Protein AF-A0A536M8M0-F1 (afdb_monomer_lite)

Sequence (253 aa):
MAFLVVLIALVFDVLNRYEPIGIDFHTYLAAAVVGVQHGWSFIYDQSIVADAQKQLVSSQIAQPFLSPPPAAWLTAPLTPLPYWVAYWVWTAVNFVALAGALVWASRKSGFERWLYAAGALAPWWVVHALNLGQVAPLVAAGAVLATRLARERKDVAAGLALCLLYLKPNTALLVPFALLAAGRYRTFASWAAGGVVIGVAALASMGPSGVSAYIDQLRGTLPEGASNLTVEGAFGVTGVVATALRVVIVGIT

pLDDT: mean 82.9, std 17.75, range [37.66, 98.31]

Secondary structure (DSSP, 8-state):
-HHHHHHHHHHHHHHH--PPTTHHHHHHHHHHHHHHHT-GGGTT-HHHHHHHHHHH-TTSPP----S-HHHHHHHGGGTTS-HHHHHHHHHHHHHHHHHHHHHHH-S--TTHHHHHHHHHH-SHHHHHHHHHT-SHHHHHHHHHHHHHHHHTT-HHHHHHHHGGGGGSGGGSTHHHHHHHHTT-HHHHHHHHHHHHHHHHHHHHHHHHHHHHHHHHHHHSPPPTTTGGGSHHHHHT--SHHHHHHHHHHHHH-

Structure (mmCIF, N/CA/C/O backbone):
data_AF-A0A536M8M0-F1
#
_entry.id   AF-A0A536M8M0-F1
#
loop_
_atom_site.group_PDB
_atom_site.id
_atom_site.type_symbol
_atom_site.label_atom_id
_atom_site.label_alt_id
_atom_site.label_comp_id
_atom_site.label_asym_id
_atom_site.label_entity_id
_atom_site.label_seq_id
_atom_site.pdbx_PDB_ins_code
_atom_site.Cartn_x
_atom_site.Cartn_y
_atom_site.Cartn_z
_atom_site.occupancy
_atom_site.B_iso_or_equiv
_atom_site.auth_seq_id
_atom_site.auth_comp_id
_atom_site.auth_asym_id
_atom_site.auth_atom_id
_atom_site.pdbx_PDB_model_num
ATOM 1 N N . MET A 1 1 ? -36.772 1.305 -12.054 1.00 53.69 1 MET A N 1
ATOM 2 C CA . MET A 1 1 ? -35.990 1.394 -13.308 1.00 53.69 1 MET A CA 1
ATOM 3 C C . MET A 1 1 ? -34.491 1.541 -13.042 1.00 53.69 1 MET A C 1
ATOM 5 O O . MET A 1 1 ? -33.778 0.606 -13.362 1.00 53.69 1 MET A O 1
ATOM 9 N N . ALA A 1 2 ? -34.001 2.603 -12.382 1.00 46.41 2 ALA A N 1
ATOM 10 C CA . ALA A 1 2 ? -32.557 2.806 -12.139 1.00 46.41 2 ALA A CA 1
ATOM 11 C C . ALA A 1 2 ? -31.859 1.660 -11.372 1.00 46.41 2 ALA A C 1
ATOM 13 O O . ALA A 1 2 ? -30.823 1.173 -11.806 1.00 46.41 2 ALA A O 1
ATOM 14 N N . PHE A 1 3 ? -32.464 1.155 -10.291 1.00 45.72 3 PHE A N 1
ATOM 15 C CA . PHE A 1 3 ? -31.916 0.015 -9.539 1.00 45.72 3 PHE A CA 1
ATOM 16 C C . PHE A 1 3 ? -31.829 -1.274 -10.360 1.00 45.72 3 PHE A C 1
ATOM 18 O O . PHE A 1 3 ? -30.894 -2.040 -10.179 1.00 45.72 3 PHE A O 1
ATOM 25 N N . LEU A 1 4 ? -32.772 -1.497 -11.280 1.00 57.34 4 LEU A N 1
ATOM 26 C CA . LEU A 1 4 ? -32.769 -2.674 -12.147 1.00 57.34 4 LEU A CA 1
ATOM 27 C C . LEU A 1 4 ? -31.643 -2.576 -13.183 1.00 57.34 4 LEU A C 1
ATOM 29 O O . LEU A 1 4 ? -30.955 -3.554 -13.423 1.00 57.34 4 LEU A O 1
ATOM 33 N N . VAL A 1 5 ? -31.411 -1.381 -13.736 1.00 62.50 5 VAL A N 1
ATOM 34 C CA . VAL A 1 5 ? -30.300 -1.109 -14.662 1.00 62.50 5 VAL A CA 1
ATOM 35 C C . VAL A 1 5 ? -28.950 -1.264 -13.963 1.00 62.50 5 VAL A C 1
ATOM 37 O O . VAL A 1 5 ? -28.060 -1.891 -14.521 1.00 62.50 5 VAL A O 1
ATOM 40 N N . VAL A 1 6 ? -28.810 -0.776 -12.725 1.00 55.28 6 VAL A N 1
ATOM 41 C CA . VAL A 1 6 ? -27.592 -0.963 -11.914 1.00 55.28 6 VAL A CA 1
ATOM 42 C C . VAL A 1 6 ? -27.373 -2.438 -11.571 1.00 55.28 6 VAL A C 1
ATOM 44 O O . VAL A 1 6 ? -26.252 -2.919 -11.674 1.00 55.28 6 VAL A O 1
ATOM 47 N N . LEU A 1 7 ? -28.431 -3.172 -11.211 1.00 63.16 7 LEU A N 1
ATOM 48 C CA . LEU A 1 7 ? -28.348 -4.602 -10.909 1.00 63.16 7 LEU A CA 1
ATOM 49 C C . LEU A 1 7 ? -27.973 -5.420 -12.154 1.00 63.16 7 LEU A C 1
ATOM 51 O O . LEU A 1 7 ? -27.121 -6.296 -12.076 1.00 63.16 7 LEU A O 1
ATOM 55 N N . ILE A 1 8 ? -28.572 -5.109 -13.305 1.00 65.19 8 ILE A N 1
ATOM 56 C CA . ILE A 1 8 ? -28.263 -5.737 -14.594 1.00 65.19 8 ILE A CA 1
ATOM 57 C C . ILE A 1 8 ? -26.827 -5.406 -15.007 1.00 65.19 8 ILE A C 1
ATOM 59 O O . ILE A 1 8 ? -26.093 -6.313 -15.380 1.00 65.19 8 ILE A O 1
ATOM 63 N N . ALA A 1 9 ? -26.394 -4.150 -14.873 1.00 54.91 9 ALA A N 1
ATOM 64 C CA . ALA A 1 9 ? -25.016 -3.750 -15.134 1.00 54.91 9 ALA A CA 1
ATOM 65 C C . ALA A 1 9 ? -24.034 -4.499 -14.223 1.00 54.91 9 ALA A C 1
ATOM 67 O O . ALA A 1 9 ? -23.064 -5.035 -14.731 1.00 54.91 9 ALA A O 1
ATOM 68 N N . LEU A 1 10 ? -24.321 -4.628 -12.922 1.00 57.81 10 LEU A N 1
ATOM 69 C CA . LEU A 1 10 ? -23.532 -5.427 -11.974 1.00 57.81 10 LEU A CA 1
ATOM 70 C C . LEU A 1 10 ? -23.464 -6.905 -12.368 1.00 57.81 10 LEU A C 1
ATOM 72 O O . LEU A 1 10 ? -22.398 -7.503 -12.304 1.00 57.81 10 LEU A O 1
ATOM 76 N N . VAL A 1 11 ? -24.586 -7.496 -12.781 1.00 67.56 11 VAL A N 1
ATOM 77 C CA . VAL A 1 11 ? -24.636 -8.900 -13.210 1.00 67.56 11 VAL A CA 1
ATOM 78 C C . VAL A 1 11 ? -23.836 -9.100 -14.496 1.00 67.56 11 VAL A C 1
ATOM 80 O O . VAL A 1 11 ? -23.043 -10.030 -14.567 1.00 67.56 11 VAL A O 1
ATOM 83 N N . PHE A 1 12 ? -23.972 -8.216 -15.485 1.00 56.66 12 PHE A N 1
ATOM 84 C CA . PHE A 1 12 ? -23.158 -8.272 -16.700 1.00 56.66 12 PHE A CA 1
ATOM 85 C C . PHE A 1 12 ? -21.675 -8.028 -16.417 1.00 56.66 12 PHE A C 1
ATOM 87 O O . PHE A 1 12 ? -20.841 -8.716 -16.994 1.00 56.66 12 PHE A O 1
ATOM 94 N N . ASP A 1 13 ? -21.339 -7.110 -15.512 1.00 54.88 13 ASP A N 1
ATOM 95 C CA . ASP A 1 13 ? -19.960 -6.828 -15.109 1.00 54.88 13 ASP A CA 1
ATOM 96 C C . ASP A 1 13 ? -19.304 -8.055 -14.464 1.00 54.88 13 ASP A C 1
ATOM 98 O O . ASP A 1 13 ? -18.193 -8.437 -14.819 1.00 54.88 13 ASP A O 1
ATOM 102 N N . VAL A 1 14 ? -20.040 -8.730 -13.578 1.00 59.31 14 VAL A N 1
ATOM 103 C CA . VAL A 1 14 ? -19.604 -9.964 -12.911 1.00 59.31 14 VAL A CA 1
ATOM 104 C C . VAL A 1 14 ? -19.498 -11.138 -13.888 1.00 59.31 14 VAL A C 1
ATOM 106 O O . VAL A 1 14 ? -18.612 -11.974 -13.736 1.00 59.31 14 VAL A O 1
ATOM 109 N N . LEU A 1 15 ? -20.380 -11.222 -14.889 1.00 57.06 15 LEU A N 1
ATOM 110 C CA . LEU A 1 15 ? -20.395 -12.330 -15.850 1.00 57.06 15 LEU A CA 1
ATOM 111 C C . LEU A 1 15 ? -19.385 -12.167 -16.999 1.00 57.06 15 LEU A C 1
ATOM 113 O O . LEU A 1 15 ? -18.928 -13.178 -17.525 1.00 57.06 15 LEU A O 1
ATOM 117 N N . ASN A 1 16 ? -19.033 -10.935 -17.393 1.00 51.44 16 ASN A N 1
ATOM 118 C CA . ASN A 1 16 ? -18.175 -10.672 -18.561 1.00 51.44 16 ASN A CA 1
ATOM 119 C C . ASN A 1 16 ? -16.734 -10.256 -18.238 1.00 51.44 16 ASN A C 1
ATOM 121 O O . ASN A 1 16 ? -15.906 -10.235 -19.151 1.00 51.44 16 ASN A O 1
ATOM 125 N N . ARG A 1 17 ? -16.392 -9.912 -16.991 1.00 56.25 17 ARG A N 1
ATOM 126 C CA . ARG A 1 17 ? -15.014 -9.527 -16.655 1.00 56.25 17 ARG A CA 1
ATOM 127 C C . ARG A 1 17 ? -14.146 -10.746 -16.379 1.00 56.25 17 ARG A C 1
ATOM 129 O O . ARG A 1 17 ? -13.970 -11.169 -15.240 1.00 56.25 17 ARG A O 1
ATOM 136 N N . TYR A 1 18 ? -13.547 -11.283 -17.437 1.00 57.12 18 TYR A N 1
ATOM 137 C CA . TYR A 1 18 ? -12.331 -12.071 -17.277 1.00 57.12 18 TYR A CA 1
ATOM 138 C C . TYR A 1 18 ? -11.153 -11.112 -17.080 1.00 57.12 18 TYR A C 1
ATOM 140 O O . TYR A 1 18 ? -10.537 -10.657 -18.043 1.00 57.12 18 TYR A O 1
ATOM 148 N N . GLU A 1 19 ? -10.863 -10.772 -15.827 1.00 68.94 19 GLU A N 1
ATOM 149 C CA . GLU A 1 19 ? -9.614 -10.096 -15.483 1.00 68.94 19 GLU A CA 1
ATOM 150 C C . GLU A 1 19 ? -8.528 -11.151 -15.210 1.00 68.94 19 GLU A C 1
ATOM 152 O O . GLU A 1 19 ? -8.756 -12.075 -14.422 1.00 68.94 19 GLU A O 1
ATOM 157 N N . PRO A 1 20 ? -7.360 -11.066 -15.875 1.00 78.06 20 PRO A N 1
ATOM 158 C CA . PRO A 1 20 ? -6.229 -11.938 -15.598 1.00 78.06 20 PRO A CA 1
ATOM 159 C C . PRO A 1 20 ? -5.871 -11.981 -14.109 1.00 78.06 20 PRO A C 1
ATOM 161 O O . PRO A 1 20 ? -5.777 -10.951 -13.443 1.00 78.06 20 PRO A O 1
ATOM 164 N N . ILE A 1 21 ? -5.599 -13.185 -13.607 1.00 85.69 21 ILE A N 1
ATOM 165 C CA . ILE A 1 21 ? -5.085 -13.387 -12.249 1.00 85.69 21 ILE A CA 1
ATOM 166 C C . ILE A 1 21 ? -3.802 -12.571 -12.072 1.00 85.69 21 ILE A C 1
ATOM 168 O O . ILE A 1 21 ? -2.905 -12.643 -12.914 1.00 85.69 21 ILE A O 1
ATOM 172 N N . GLY A 1 22 ? -3.709 -11.821 -10.976 1.00 88.88 22 GLY A N 1
ATOM 173 C CA . GLY A 1 22 ? -2.525 -11.045 -10.623 1.00 88.88 22 GLY A CA 1
ATOM 174 C C . GLY A 1 22 ? -2.292 -9.791 -11.463 1.00 88.88 22 GLY A C 1
ATOM 175 O O . GLY A 1 22 ? -1.171 -9.291 -11.446 1.00 88.88 22 GLY A O 1
ATOM 176 N N . ILE A 1 23 ? -3.293 -9.284 -12.195 1.00 89.75 23 ILE A N 1
ATOM 177 C CA . ILE A 1 23 ? -3.116 -8.130 -13.093 1.00 89.75 23 ILE A CA 1
ATOM 178 C C . ILE A 1 23 ? -2.588 -6.874 -12.374 1.00 89.75 23 ILE A C 1
ATOM 180 O O . ILE A 1 23 ? -1.684 -6.213 -12.875 1.00 89.75 23 ILE A O 1
ATOM 184 N N . ASP A 1 24 ? -3.049 -6.584 -11.155 1.00 92.12 24 ASP A N 1
ATOM 185 C CA . ASP A 1 24 ? -2.540 -5.443 -10.391 1.00 92.12 24 ASP A CA 1
ATOM 186 C C . ASP A 1 24 ? -1.150 -5.733 -9.830 1.00 92.12 24 ASP A C 1
ATOM 188 O O . ASP A 1 24 ? -0.238 -4.913 -9.950 1.00 92.12 24 ASP A O 1
ATOM 192 N N . PHE A 1 25 ? -0.949 -6.933 -9.278 1.00 96.38 25 PHE A N 1
ATOM 193 C CA . PHE A 1 25 ? 0.368 -7.352 -8.799 1.00 96.38 25 PHE A CA 1
ATOM 194 C C . PHE A 1 25 ? 1.426 -7.339 -9.910 1.00 96.38 25 PHE A C 1
ATOM 196 O O . PHE A 1 25 ? 2.586 -7.026 -9.647 1.00 96.38 25 PHE A O 1
ATOM 203 N N . HIS A 1 26 ? 1.031 -7.624 -11.152 1.00 95.81 26 HIS A N 1
ATOM 204 C CA . HIS A 1 26 ? 1.886 -7.548 -12.332 1.00 95.81 26 HIS A CA 1
ATOM 205 C C . HIS A 1 26 ? 2.466 -6.153 -12.520 1.00 95.81 26 HIS A C 1
ATOM 207 O O . HIS A 1 26 ? 3.684 -6.026 -12.644 1.00 95.81 26 HIS A O 1
ATOM 213 N N . THR A 1 27 ? 1.626 -5.118 -12.424 1.00 95.38 27 THR A N 1
ATOM 214 C CA . THR A 1 27 ? 2.077 -3.722 -12.504 1.00 95.38 27 THR A CA 1
ATOM 215 C C . THR A 1 27 ? 3.005 -3.358 -11.342 1.00 95.38 27 THR A C 1
ATOM 217 O O . THR A 1 27 ? 4.046 -2.738 -11.558 1.00 95.38 27 THR A O 1
ATOM 220 N N . TYR A 1 28 ? 2.682 -3.779 -10.111 1.00 97.38 28 TYR A N 1
ATOM 221 C CA . TYR A 1 28 ? 3.478 -3.455 -8.921 1.00 97.38 28 TYR A CA 1
ATOM 222 C C . TYR A 1 28 ? 4.849 -4.120 -8.958 1.00 97.38 28 TYR A C 1
ATOM 224 O O . TYR A 1 28 ? 5.858 -3.488 -8.648 1.00 97.38 28 TYR A O 1
ATOM 232 N N . LEU A 1 29 ? 4.900 -5.403 -9.322 1.00 98.25 29 LEU A N 1
ATOM 233 C CA . LEU A 1 29 ? 6.151 -6.141 -9.421 1.00 98.25 29 LEU A CA 1
ATOM 234 C C . LEU A 1 29 ? 6.993 -5.630 -10.592 1.00 98.25 29 LEU A C 1
ATOM 236 O O . LEU A 1 29 ? 8.197 -5.478 -10.426 1.00 98.25 29 LEU A O 1
ATOM 240 N N . ALA A 1 30 ? 6.388 -5.302 -11.737 1.00 97.88 30 ALA A N 1
ATOM 241 C CA . ALA A 1 30 ? 7.112 -4.727 -12.868 1.00 97.88 30 ALA A CA 1
ATOM 242 C C . ALA A 1 30 ? 7.738 -3.371 -12.524 1.00 97.88 30 ALA A C 1
ATOM 244 O O . ALA A 1 30 ? 8.930 -3.179 -12.752 1.00 97.88 30 ALA A O 1
ATOM 245 N N . ALA A 1 31 ? 6.983 -2.461 -11.901 1.00 97.62 31 ALA A N 1
ATOM 246 C CA . ALA A 1 31 ? 7.524 -1.188 -11.427 1.00 97.62 31 ALA A CA 1
ATOM 247 C C . ALA A 1 31 ? 8.664 -1.393 -10.414 1.00 97.62 31 ALA A C 1
ATOM 249 O O . ALA A 1 31 ? 9.665 -0.679 -10.449 1.00 97.62 31 ALA A O 1
ATOM 250 N N . ALA A 1 32 ? 8.562 -2.407 -9.551 1.00 98.19 32 ALA A N 1
ATOM 251 C CA . ALA A 1 32 ? 9.629 -2.763 -8.624 1.00 98.19 32 ALA A CA 1
ATOM 252 C C . ALA A 1 32 ? 10.874 -3.329 -9.329 1.00 98.19 32 ALA A C 1
ATOM 254 O O . ALA A 1 32 ? 11.990 -2.958 -8.972 1.00 98.19 32 ALA A O 1
ATOM 255 N N . VAL A 1 33 ? 10.704 -4.177 -10.352 1.00 98.31 33 VAL A N 1
ATOM 256 C CA . VAL A 1 33 ? 11.802 -4.665 -11.205 1.00 98.31 33 VAL A CA 1
ATOM 257 C C . VAL A 1 33 ? 12.517 -3.487 -11.866 1.00 98.31 33 VAL A C 1
ATOM 259 O O . VAL A 1 33 ? 13.744 -3.412 -11.804 1.00 98.31 33 VAL A O 1
ATOM 262 N N . VAL A 1 34 ? 11.771 -2.529 -12.424 1.00 98.06 34 VAL A N 1
ATOM 263 C CA . VAL A 1 34 ? 12.341 -1.298 -12.996 1.00 98.06 34 VAL A CA 1
ATOM 264 C C . VAL A 1 34 ? 13.096 -0.502 -11.932 1.00 98.06 34 VAL A C 1
ATOM 266 O O . VAL A 1 34 ? 14.252 -0.145 -12.150 1.00 98.06 34 VAL A O 1
ATOM 269 N N . GLY A 1 35 ? 12.498 -0.293 -10.758 1.00 97.69 35 GLY A N 1
ATOM 270 C CA . GLY A 1 35 ? 13.127 0.426 -9.651 1.00 97.69 35 GLY A CA 1
ATOM 271 C C . GLY A 1 35 ? 14.449 -0.196 -9.190 1.00 97.69 35 GLY A C 1
ATOM 272 O O . GLY A 1 35 ? 15.412 0.527 -8.939 1.00 97.69 35 GLY A O 1
ATOM 273 N N . VAL A 1 36 ? 14.516 -1.529 -9.132 1.00 97.81 36 VAL A N 1
ATOM 274 C CA . VAL A 1 36 ? 15.711 -2.282 -8.719 1.00 97.81 36 VAL A CA 1
ATOM 275 C C . VAL A 1 36 ? 16.781 -2.331 -9.816 1.00 97.81 36 VAL A C 1
ATOM 277 O O . VAL A 1 36 ? 17.962 -2.212 -9.504 1.00 97.81 36 VAL A O 1
ATOM 280 N N . GLN A 1 37 ? 16.399 -2.513 -11.083 1.00 97.38 37 GLN A N 1
ATOM 281 C CA . GLN A 1 37 ? 17.351 -2.740 -12.182 1.00 97.38 37 GLN A CA 1
ATOM 282 C C . GLN A 1 37 ? 17.804 -1.456 -12.889 1.00 97.38 37 GLN A C 1
ATOM 284 O O . GLN A 1 37 ? 18.958 -1.357 -13.293 1.00 97.38 37 GLN A O 1
ATOM 289 N N . HIS A 1 38 ? 16.903 -0.487 -13.047 1.00 95.44 38 HIS A N 1
ATOM 290 C CA . HIS A 1 38 ? 17.131 0.746 -13.811 1.00 95.44 38 HIS A CA 1
ATOM 291 C C . HIS A 1 38 ? 17.181 1.986 -12.909 1.00 95.44 38 HIS A C 1
ATOM 293 O O . HIS A 1 38 ? 17.712 3.022 -13.303 1.00 95.44 38 HIS A O 1
ATOM 299 N N . GLY A 1 39 ? 16.658 1.873 -11.686 1.00 95.75 39 GLY A N 1
ATOM 300 C CA . GLY A 1 39 ? 16.593 2.945 -10.703 1.00 95.75 39 GLY A CA 1
ATOM 301 C C . GLY A 1 39 ? 15.167 3.438 -10.468 1.00 95.75 39 GLY A C 1
ATOM 302 O O . GLY A 1 39 ? 14.322 3.477 -11.364 1.00 95.75 39 GLY A O 1
ATOM 303 N N . TRP A 1 40 ? 14.906 3.862 -9.233 1.00 96.19 40 TRP A N 1
ATOM 304 C CA . TRP A 1 40 ? 13.588 4.302 -8.768 1.00 96.19 40 TRP A CA 1
ATOM 305 C C . TRP A 1 40 ? 13.049 5.557 -9.478 1.00 96.19 40 TRP A C 1
ATOM 307 O O . TRP A 1 40 ? 11.850 5.817 -9.426 1.00 96.19 40 TRP A O 1
ATOM 317 N N . SER A 1 41 ? 13.892 6.300 -10.200 1.00 95.38 41 SER A N 1
ATOM 318 C CA . SER A 1 41 ? 13.482 7.419 -11.058 1.00 95.38 41 SER A CA 1
ATOM 319 C C . SER A 1 41 ? 12.690 6.997 -12.299 1.00 95.38 41 SER A C 1
ATOM 321 O O . SER A 1 41 ? 12.006 7.832 -12.881 1.00 95.38 41 SER A O 1
ATOM 323 N N . PHE A 1 42 ? 12.769 5.726 -12.706 1.00 94.94 42 PHE A N 1
ATOM 324 C CA . PHE A 1 42 ? 12.145 5.215 -13.934 1.00 94.94 42 PHE A CA 1
ATOM 325 C C . PHE A 1 42 ? 10.837 4.452 -13.697 1.00 94.94 42 PHE A C 1
ATOM 327 O O . PHE A 1 42 ? 10.226 3.987 -14.653 1.00 94.94 42 PHE A O 1
ATOM 334 N N . ILE A 1 43 ? 10.356 4.338 -12.454 1.00 94.62 43 ILE A N 1
ATOM 335 C CA . ILE A 1 43 ? 9.145 3.552 -12.136 1.00 94.62 43 ILE A CA 1
ATOM 336 C C . ILE A 1 43 ? 7.860 4.079 -12.792 1.00 94.62 43 ILE A C 1
ATOM 338 O O . ILE A 1 43 ? 6.866 3.361 -12.835 1.00 94.62 43 ILE A O 1
ATOM 342 N N . TYR A 1 44 ? 7.877 5.315 -13.298 1.00 92.44 44 TYR A N 1
ATOM 343 C CA . TYR A 1 44 ? 6.772 5.921 -14.045 1.00 92.44 44 TYR A CA 1
ATOM 344 C C . TYR A 1 44 ? 7.046 6.055 -15.548 1.00 92.44 44 TYR A C 1
ATOM 346 O O . TYR A 1 44 ? 6.208 6.594 -16.274 1.00 92.44 44 TYR A O 1
ATOM 354 N N . ASP A 1 45 ? 8.170 5.530 -16.044 1.00 91.69 45 ASP A N 1
ATOM 355 C CA . ASP A 1 45 ? 8.367 5.352 -17.479 1.00 91.69 45 ASP A CA 1
ATOM 356 C C . ASP A 1 45 ? 7.511 4.175 -17.960 1.00 91.69 45 ASP A C 1
ATOM 358 O O . ASP A 1 45 ? 7.835 3.002 -17.760 1.00 91.69 45 ASP A O 1
ATOM 362 N N . GLN A 1 46 ? 6.381 4.498 -18.589 1.00 90.19 46 GLN A N 1
ATOM 363 C CA . GLN A 1 46 ? 5.394 3.498 -18.990 1.00 90.19 46 GLN A CA 1
ATOM 364 C C . GLN A 1 46 ? 5.930 2.531 -20.050 1.00 90.19 46 GLN A C 1
ATOM 366 O O . GLN A 1 46 ? 5.437 1.408 -20.129 1.00 90.19 46 GLN A O 1
ATOM 371 N N . SER A 1 47 ? 6.933 2.935 -20.838 1.00 91.81 47 SER A N 1
ATOM 372 C CA . SER A 1 47 ? 7.537 2.061 -21.846 1.00 91.81 47 SER A CA 1
ATOM 373 C C . SER A 1 47 ? 8.376 0.970 -21.183 1.00 91.81 47 SER A C 1
ATOM 375 O O . SER A 1 47 ? 8.126 -0.217 -21.391 1.00 91.81 47 SER A O 1
ATOM 377 N N . ILE A 1 48 ? 9.266 1.363 -20.269 1.00 94.44 48 ILE A N 1
ATOM 378 C CA . ILE A 1 48 ? 10.145 0.443 -19.541 1.00 94.44 48 ILE A CA 1
ATOM 379 C C . ILE A 1 48 ? 9.322 -0.470 -18.621 1.00 94.44 48 ILE A C 1
ATOM 381 O O . ILE A 1 48 ? 9.583 -1.670 -18.526 1.00 94.44 48 ILE A O 1
ATOM 385 N N . VAL A 1 49 ? 8.284 0.067 -17.970 1.00 95.44 49 VAL A N 1
ATOM 386 C CA . VAL A 1 49 ? 7.374 -0.736 -17.140 1.00 95.44 49 VAL A CA 1
ATOM 387 C C . VAL A 1 49 ? 6.566 -1.722 -17.990 1.00 95.44 49 VAL A C 1
ATOM 389 O O . VAL A 1 49 ? 6.388 -2.870 -17.580 1.00 95.44 49 VAL A O 1
ATOM 392 N N . ALA A 1 50 ? 6.097 -1.331 -19.179 1.00 94.69 50 ALA A N 1
ATOM 393 C CA . ALA A 1 50 ? 5.413 -2.249 -20.089 1.00 94.69 50 ALA A CA 1
ATOM 394 C C . ALA A 1 50 ? 6.330 -3.391 -20.554 1.00 94.69 50 ALA A C 1
ATOM 396 O O . ALA A 1 50 ? 5.902 -4.549 -20.550 1.00 94.69 50 ALA A O 1
ATOM 397 N N . ASP A 1 51 ? 7.590 -3.093 -20.867 1.00 96.25 51 ASP A N 1
ATOM 398 C CA . ASP A 1 51 ? 8.581 -4.106 -21.232 1.00 96.25 51 ASP A CA 1
ATOM 399 C C . ASP A 1 51 ? 8.859 -5.066 -20.069 1.00 96.25 51 ASP A C 1
ATOM 401 O O . ASP A 1 51 ? 8.822 -6.285 -20.249 1.00 96.25 51 ASP A O 1
ATOM 405 N N . ALA A 1 52 ? 9.039 -4.544 -18.850 1.00 97.31 52 ALA A N 1
ATOM 406 C CA . ALA A 1 52 ? 9.204 -5.362 -17.649 1.00 97.31 52 ALA A CA 1
ATOM 407 C C . ALA A 1 52 ? 7.985 -6.268 -17.395 1.00 97.31 52 ALA A C 1
ATOM 409 O O . ALA A 1 52 ? 8.140 -7.445 -17.065 1.00 97.31 52 ALA A O 1
ATOM 410 N N . GLN A 1 53 ? 6.763 -5.770 -17.620 1.00 96.88 53 GLN A N 1
ATOM 411 C CA . GLN A 1 53 ? 5.552 -6.593 -17.547 1.00 96.88 53 GLN A CA 1
ATOM 412 C C . GLN A 1 53 ? 5.597 -7.746 -18.559 1.00 96.88 53 GLN A C 1
ATOM 414 O O . GLN A 1 53 ? 5.344 -8.898 -18.196 1.00 96.88 53 GLN A O 1
ATOM 419 N N . LYS A 1 54 ? 5.973 -7.477 -19.812 1.00 95.81 54 LYS A N 1
ATOM 420 C CA . LYS A 1 54 ? 6.074 -8.514 -20.849 1.00 95.81 54 LYS A CA 1
ATOM 421 C C . LYS A 1 54 ? 7.180 -9.532 -20.588 1.00 95.81 54 LYS A C 1
ATOM 423 O O . LYS A 1 54 ? 7.017 -10.693 -20.957 1.00 95.81 54 LYS A O 1
ATOM 428 N N . GLN A 1 55 ? 8.259 -9.130 -19.924 1.00 96.00 55 GLN A N 1
ATOM 429 C CA . GLN A 1 55 ? 9.312 -10.045 -19.487 1.00 96.00 55 GLN A CA 1
ATOM 430 C C . GLN A 1 55 ? 8.858 -10.944 -18.329 1.00 96.00 55 GLN A C 1
ATOM 432 O O . GLN A 1 55 ? 9.193 -12.126 -18.317 1.00 96.00 55 GLN A O 1
ATOM 437 N N . LEU A 1 56 ? 8.073 -10.415 -17.382 1.00 95.75 56 LEU A N 1
ATOM 438 C CA . LEU A 1 56 ? 7.528 -11.198 -16.267 1.00 95.75 56 LEU A CA 1
ATOM 439 C C . LEU A 1 56 ? 6.525 -12.255 -16.746 1.00 95.75 56 LEU A C 1
ATOM 441 O O . LEU A 1 56 ? 6.634 -13.422 -16.372 1.00 95.75 56 LEU A O 1
ATOM 445 N N . VAL A 1 57 ? 5.550 -11.844 -17.564 1.00 94.88 57 VAL A N 1
ATOM 446 C CA . VAL A 1 57 ? 4.531 -12.727 -18.146 1.00 94.88 57 VAL A CA 1
ATOM 447 C C . VAL A 1 57 ? 4.131 -12.198 -19.525 1.00 94.88 57 VAL A C 1
ATOM 449 O O . VAL A 1 57 ? 3.336 -11.267 -19.653 1.00 94.88 57 VAL A O 1
ATOM 452 N N . SER A 1 58 ? 4.643 -12.825 -20.583 1.00 92.00 58 SER A N 1
ATOM 453 C CA . SER A 1 58 ? 4.452 -12.364 -21.969 1.00 92.00 58 SER A CA 1
ATOM 454 C C . SER A 1 58 ? 2.986 -12.343 -22.423 1.00 92.00 58 SER A C 1
ATOM 456 O O . SER A 1 58 ? 2.577 -11.457 -23.184 1.00 92.00 58 SER A O 1
ATOM 458 N N . SER A 1 59 ? 2.183 -13.289 -21.925 1.00 88.69 59 SER A N 1
ATOM 459 C CA . SER A 1 59 ? 0.764 -13.446 -22.260 1.00 88.69 59 SER A CA 1
ATOM 460 C C . SER A 1 59 ? -0.167 -12.473 -21.530 1.00 88.69 59 SER A C 1
ATOM 462 O O . SER A 1 59 ? -1.312 -12.321 -21.949 1.00 88.69 59 SER A O 1
ATOM 464 N N . GLN A 1 60 ? 0.279 -11.824 -20.449 1.00 87.44 60 GLN A N 1
ATOM 465 C CA . GLN A 1 60 ? -0.535 -10.845 -19.722 1.00 87.44 60 GLN A CA 1
ATOM 466 C C . GLN A 1 60 ? -0.494 -9.476 -20.409 1.00 87.44 60 GLN A C 1
ATOM 468 O O . GLN A 1 60 ? 0.483 -9.105 -21.065 1.00 87.44 60 GLN A O 1
ATOM 473 N N . ILE A 1 61 ? -1.588 -8.723 -20.300 1.00 86.56 61 ILE A N 1
ATOM 474 C CA . ILE A 1 61 ? -1.697 -7.373 -20.862 1.00 86.56 61 ILE A CA 1
ATOM 475 C C . ILE A 1 61 ? -0.864 -6.421 -20.001 1.00 86.56 61 ILE A C 1
ATOM 477 O O . ILE A 1 61 ? -0.942 -6.470 -18.780 1.00 86.56 61 ILE A O 1
ATOM 481 N N . ALA A 1 62 ? -0.080 -5.557 -20.644 1.00 88.38 62 ALA A N 1
ATOM 482 C CA . ALA A 1 62 ? 0.652 -4.509 -19.947 1.00 88.38 62 ALA A CA 1
ATOM 483 C C . ALA A 1 62 ? -0.305 -3.364 -19.596 1.00 88.38 62 ALA A C 1
ATOM 485 O O . ALA A 1 62 ? -1.006 -2.853 -20.472 1.00 88.38 62 ALA A O 1
ATOM 486 N N . GLN A 1 63 ? -0.324 -2.961 -18.328 1.00 87.81 63 GLN A N 1
ATOM 487 C CA . GLN A 1 63 ? -1.096 -1.819 -17.848 1.00 87.81 63 GLN A CA 1
ATOM 488 C C . GLN A 1 63 ? -0.171 -0.706 -17.347 1.00 87.81 63 GLN A C 1
ATOM 490 O O . GLN A 1 63 ? 0.961 -0.988 -16.940 1.00 87.81 63 GLN A O 1
ATOM 495 N N . PRO A 1 64 ? -0.621 0.560 -17.381 1.00 88.00 64 PRO A N 1
ATOM 496 C CA . PRO A 1 64 ? 0.164 1.652 -16.840 1.00 88.00 64 PRO A CA 1
ATOM 497 C C . PRO A 1 64 ? 0.272 1.546 -15.316 1.00 88.00 64 PRO A C 1
ATOM 499 O O . PRO A 1 64 ? -0.725 1.338 -14.620 1.00 88.00 64 PRO A O 1
ATOM 502 N N . PHE A 1 65 ? 1.475 1.748 -14.783 1.00 90.44 65 PHE A N 1
ATOM 503 C CA . PHE A 1 65 ? 1.678 1.828 -13.341 1.00 90.44 65 PHE A CA 1
ATOM 504 C C . PHE A 1 65 ? 1.270 3.219 -12.849 1.00 90.44 65 PHE A C 1
ATOM 506 O O . PHE A 1 65 ? 1.921 4.214 -13.162 1.00 90.44 65 PHE A O 1
ATOM 513 N N . LEU A 1 66 ? 0.162 3.277 -12.107 1.00 87.88 66 LEU A N 1
ATOM 514 C CA . LEU A 1 66 ? -0.449 4.508 -11.576 1.00 87.88 66 LEU A CA 1
ATOM 515 C C . LEU A 1 66 ? -0.418 4.581 -10.043 1.00 87.88 66 LEU A C 1
ATOM 517 O O . LEU A 1 66 ? -0.935 5.527 -9.451 1.00 87.88 66 LEU A O 1
ATOM 521 N N . SER A 1 67 ? 0.105 3.545 -9.387 1.00 89.69 67 SER A N 1
ATOM 522 C CA . SER A 1 67 ? 0.095 3.466 -7.928 1.00 89.69 67 SER A CA 1
ATOM 523 C C . SER A 1 67 ? 1.239 4.277 -7.321 1.00 89.69 67 SER A C 1
ATOM 525 O O . SER A 1 67 ? 2.269 4.443 -7.969 1.00 89.69 67 SER A O 1
ATOM 527 N N . PRO A 1 68 ? 1.102 4.754 -6.072 1.00 90.31 68 PRO A N 1
ATOM 528 C CA . PRO A 1 68 ? 2.182 5.457 -5.389 1.00 90.31 68 PRO A CA 1
ATOM 529 C C . PRO A 1 68 ? 3.451 4.594 -5.259 1.00 90.31 68 PRO A C 1
ATOM 531 O O . PRO A 1 68 ? 3.339 3.365 -5.173 1.00 90.31 68 PRO A O 1
ATOM 534 N N . PRO A 1 69 ? 4.651 5.198 -5.126 1.00 93.38 69 PRO A N 1
ATOM 535 C CA . PRO A 1 69 ? 5.910 4.451 -5.041 1.00 93.38 69 PRO A CA 1
ATOM 536 C C . PRO A 1 69 ? 5.944 3.358 -3.954 1.00 93.38 69 PRO A C 1
ATOM 538 O O . PRO A 1 69 ? 6.467 2.277 -4.233 1.00 93.38 69 PRO A O 1
ATOM 541 N N . PRO A 1 70 ? 5.324 3.541 -2.764 1.00 94.56 70 PRO A N 1
ATOM 542 C CA . PRO A 1 70 ? 5.226 2.481 -1.761 1.00 94.56 70 PRO A CA 1
ATOM 543 C C . PRO A 1 70 ? 4.630 1.158 -2.257 1.00 94.56 70 PRO A C 1
ATOM 545 O O . PRO A 1 70 ? 5.017 0.109 -1.748 1.00 94.56 70 PRO A O 1
ATOM 548 N N . ALA A 1 71 ? 3.731 1.171 -3.249 1.00 94.25 71 ALA A N 1
ATOM 549 C CA . ALA A 1 71 ? 3.187 -0.062 -3.818 1.00 94.25 71 ALA A CA 1
ATOM 550 C C . ALA A 1 71 ? 4.286 -0.909 -4.488 1.00 94.25 71 ALA A C 1
ATOM 552 O O . ALA A 1 71 ? 4.337 -2.117 -4.272 1.00 94.25 71 ALA A O 1
ATOM 553 N N . ALA A 1 72 ? 5.202 -0.269 -5.224 1.00 96.75 72 ALA A N 1
ATOM 554 C CA . ALA A 1 72 ? 6.356 -0.930 -5.833 1.00 96.75 72 ALA A CA 1
ATOM 555 C C . ALA A 1 72 ? 7.442 -1.276 -4.796 1.00 96.75 72 ALA A C 1
ATOM 557 O O . ALA A 1 72 ? 8.088 -2.317 -4.885 1.00 96.75 72 ALA A O 1
ATOM 558 N N . TRP A 1 73 ? 7.641 -0.450 -3.764 1.00 97.25 73 TRP A N 1
ATOM 559 C CA . TRP A 1 73 ? 8.610 -0.767 -2.706 1.00 97.25 73 TRP A CA 1
ATOM 560 C C . TRP A 1 73 ? 8.244 -2.031 -1.934 1.00 97.25 73 TRP A C 1
ATOM 562 O O . TRP A 1 73 ? 9.124 -2.829 -1.619 1.00 97.25 73 TRP A O 1
ATOM 572 N N . LEU A 1 74 ? 6.955 -2.231 -1.642 1.00 97.19 74 LEU A N 1
ATOM 573 C CA . LEU A 1 74 ? 6.488 -3.416 -0.922 1.00 97.19 74 LEU A CA 1
ATOM 574 C C . LEU A 1 74 ? 6.669 -4.711 -1.723 1.00 97.19 74 LEU A C 1
ATOM 576 O O . LEU A 1 74 ? 6.842 -5.771 -1.123 1.00 97.19 74 LEU A O 1
ATOM 580 N N . THR A 1 75 ? 6.649 -4.640 -3.054 1.00 97.81 75 THR A N 1
ATOM 581 C CA . THR A 1 75 ? 6.869 -5.796 -3.935 1.00 97.81 75 THR A CA 1
ATOM 582 C C . THR A 1 75 ? 8.335 -5.976 -4.330 1.00 97.81 75 THR A C 1
ATOM 584 O O . THR A 1 75 ? 8.705 -7.057 -4.783 1.00 97.81 75 THR A O 1
ATOM 587 N N . ALA A 1 76 ? 9.203 -4.985 -4.096 1.00 98.06 76 ALA A N 1
ATOM 588 C CA . ALA A 1 76 ? 10.631 -5.046 -4.422 1.00 98.06 76 ALA A CA 1
ATOM 589 C C . ALA A 1 76 ? 11.372 -6.266 -3.845 1.00 98.06 76 ALA A C 1
ATOM 591 O O . ALA A 1 76 ? 12.112 -6.904 -4.601 1.00 98.06 76 ALA A O 1
ATOM 592 N N . PRO A 1 77 ? 11.144 -6.684 -2.580 1.00 98.31 77 PRO A N 1
ATOM 593 C CA . PRO A 1 77 ? 11.755 -7.900 -2.039 1.00 98.31 77 PRO A CA 1
ATOM 594 C C . PRO A 1 77 ? 11.362 -9.186 -2.782 1.00 98.31 77 PRO A C 1
ATOM 596 O O . PRO A 1 77 ? 12.034 -10.202 -2.634 1.00 98.31 77 PRO A O 1
ATOM 599 N N . LEU A 1 78 ? 10.278 -9.159 -3.564 1.00 98.25 78 LEU A N 1
ATOM 600 C CA . LEU A 1 78 ? 9.771 -10.305 -4.319 1.00 98.25 78 LEU A CA 1
ATOM 601 C C . LEU A 1 78 ? 10.332 -10.377 -5.745 1.00 98.25 78 LEU A C 1
ATOM 603 O O . LEU A 1 78 ? 10.157 -11.397 -6.404 1.00 98.25 78 LEU A O 1
ATOM 607 N N . THR A 1 79 ? 11.024 -9.334 -6.216 1.00 98.12 79 THR A N 1
ATOM 608 C CA . THR A 1 79 ? 11.614 -9.278 -7.568 1.00 98.12 79 THR A CA 1
ATOM 609 C C . THR A 1 79 ? 12.602 -10.406 -7.900 1.00 98.12 79 THR A C 1
ATOM 611 O O . THR A 1 79 ? 12.657 -10.778 -9.070 1.00 98.12 79 THR A O 1
ATOM 614 N N . PRO A 1 80 ? 13.341 -11.018 -6.945 1.00 97.75 80 PRO A N 1
ATOM 615 C CA . PRO A 1 80 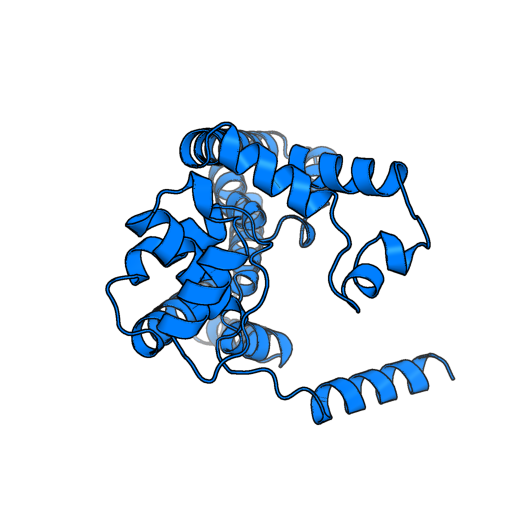? 14.204 -12.160 -7.259 1.00 97.75 80 PRO A CA 1
ATOM 616 C C . PRO A 1 80 ? 13.442 -13.476 -7.484 1.00 97.75 80 PRO A C 1
ATOM 618 O O . PRO A 1 80 ? 14.040 -14.460 -7.918 1.00 97.75 80 PRO A O 1
ATOM 621 N N . LEU A 1 81 ? 12.154 -13.542 -7.130 1.00 97.69 81 LEU A N 1
ATOM 622 C CA . LEU A 1 81 ? 11.353 -14.762 -7.219 1.00 97.69 81 LEU A CA 1
ATOM 623 C C . LEU A 1 81 ? 10.726 -14.913 -8.616 1.00 97.69 81 LEU A C 1
ATOM 625 O O . LEU A 1 81 ? 10.388 -13.913 -9.251 1.00 97.69 81 LEU A O 1
ATOM 629 N N . PRO A 1 82 ? 10.462 -16.150 -9.079 1.00 97.44 82 PRO A N 1
ATOM 630 C CA . PRO A 1 82 ? 9.608 -16.365 -10.244 1.00 97.44 82 PRO A CA 1
ATOM 631 C C . PRO A 1 82 ? 8.240 -15.700 -10.046 1.00 97.44 82 PRO A C 1
ATOM 633 O O . PRO A 1 82 ? 7.667 -15.799 -8.958 1.00 97.44 82 PRO A O 1
ATOM 636 N N . TYR A 1 83 ? 7.690 -15.086 -11.100 1.00 96.56 83 TYR A N 1
ATOM 637 C CA . TYR A 1 83 ? 6.468 -14.268 -11.031 1.00 96.56 83 TYR A CA 1
ATOM 638 C C . TYR A 1 83 ? 5.330 -14.928 -10.236 1.00 96.56 83 TYR A C 1
ATOM 640 O O . TYR A 1 83 ? 4.787 -14.330 -9.310 1.00 96.56 83 TYR A O 1
ATOM 648 N N . TRP A 1 84 ? 5.002 -16.189 -10.538 1.00 95.75 84 TRP A N 1
ATOM 649 C CA . TRP A 1 84 ? 3.898 -16.883 -9.867 1.00 95.75 84 TRP A CA 1
ATOM 650 C C . TRP A 1 84 ? 4.170 -17.161 -8.388 1.00 95.75 84 TRP A C 1
ATOM 652 O O . TRP A 1 84 ? 3.250 -17.111 -7.576 1.00 95.75 84 TRP A O 1
ATOM 662 N N . VAL A 1 85 ? 5.426 -17.406 -8.012 1.00 97.75 85 VAL A N 1
ATOM 663 C CA . VAL A 1 85 ? 5.810 -17.555 -6.602 1.00 97.75 85 VAL A CA 1
ATOM 664 C C . VAL A 1 85 ? 5.672 -16.211 -5.889 1.00 97.75 85 VAL A C 1
ATOM 666 O O . VAL A 1 85 ? 5.062 -16.149 -4.823 1.00 97.75 85 VAL A O 1
ATOM 669 N N . ALA A 1 86 ? 6.166 -15.133 -6.503 1.00 97.94 86 ALA A N 1
ATOM 670 C CA . ALA A 1 86 ? 6.026 -13.772 -5.993 1.00 97.94 86 ALA A CA 1
ATOM 671 C C . ALA A 1 86 ? 4.547 -13.398 -5.784 1.00 97.94 86 ALA A C 1
ATOM 673 O O . ALA A 1 86 ? 4.179 -12.896 -4.722 1.00 97.94 86 ALA A O 1
ATOM 674 N N . TYR A 1 87 ? 3.689 -13.726 -6.754 1.00 97.38 87 TYR A N 1
ATOM 675 C CA . TYR A 1 87 ? 2.247 -13.495 -6.697 1.00 97.38 87 TYR A CA 1
ATOM 676 C C . TYR A 1 87 ? 1.582 -14.238 -5.531 1.00 97.38 87 TYR A C 1
ATOM 678 O O . TYR A 1 87 ? 0.824 -13.637 -4.766 1.00 97.38 87 TYR A O 1
ATOM 686 N N . TRP A 1 88 ? 1.875 -15.529 -5.346 1.00 97.25 88 TRP A N 1
ATOM 687 C CA . TRP A 1 88 ? 1.282 -16.298 -4.249 1.00 97.25 88 TRP A CA 1
ATOM 688 C C . TRP A 1 88 ? 1.765 -15.826 -2.879 1.00 97.25 88 TRP A C 1
ATOM 690 O O . TRP A 1 88 ? 0.962 -15.749 -1.948 1.00 97.25 88 TRP A O 1
ATOM 700 N N . VAL A 1 89 ? 3.039 -15.442 -2.759 1.00 98.12 89 VAL A N 1
ATOM 701 C CA . VAL A 1 89 ? 3.573 -14.828 -1.534 1.00 98.12 89 VAL A CA 1
ATOM 702 C C . VAL A 1 89 ? 2.859 -13.510 -1.244 1.00 98.12 89 VAL A C 1
ATOM 704 O O . VAL A 1 89 ? 2.373 -13.308 -0.132 1.00 98.12 89 VAL A O 1
ATOM 707 N N . TRP A 1 90 ? 2.728 -12.634 -2.240 1.00 98.00 90 TRP A N 1
ATOM 708 C CA . TRP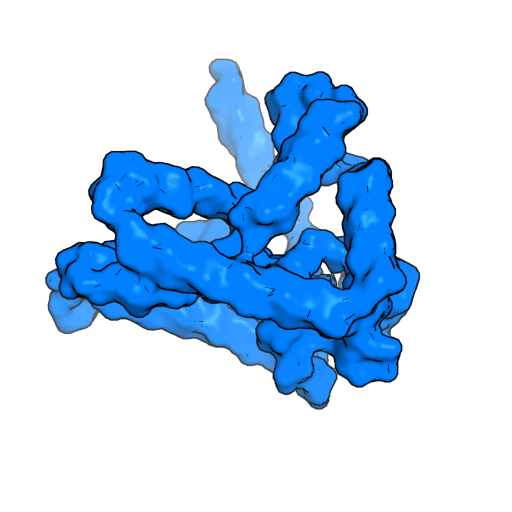 A 1 90 ? 2.031 -11.358 -2.099 1.00 98.00 90 TRP A CA 1
ATOM 709 C C . TRP A 1 90 ? 0.562 -11.524 -1.691 1.00 98.00 90 TRP A C 1
ATOM 711 O O . TRP A 1 90 ? 0.073 -10.851 -0.778 1.00 98.00 90 TRP A O 1
ATOM 721 N N . THR A 1 91 ? -0.130 -12.466 -2.328 1.00 95.81 91 THR A N 1
ATOM 722 C CA . THR A 1 91 ? -1.526 -12.800 -2.030 1.00 95.81 91 THR A CA 1
ATOM 723 C C . THR A 1 91 ? -1.669 -13.336 -0.607 1.00 95.81 91 THR A C 1
ATOM 725 O O . THR A 1 91 ? -2.555 -12.904 0.132 1.00 95.81 91 THR A O 1
ATOM 728 N N . ALA A 1 92 ? -0.762 -14.220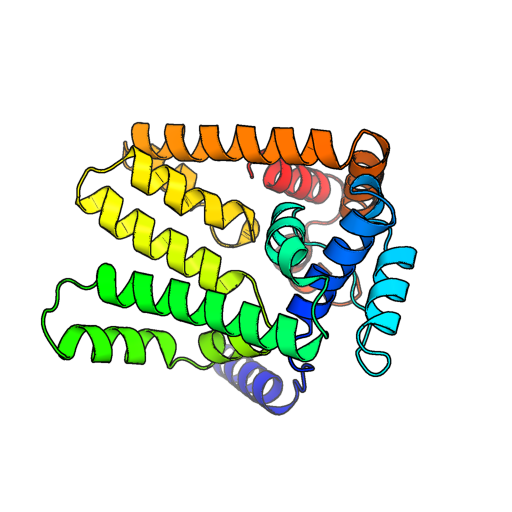 -0.181 1.00 96.69 92 ALA A N 1
ATOM 729 C CA . ALA A 1 92 ? -0.740 -14.750 1.178 1.00 96.69 92 ALA A CA 1
ATOM 730 C C . ALA A 1 92 ? -0.492 -13.646 2.216 1.00 96.69 92 ALA A C 1
ATOM 732 O O . ALA A 1 92 ? -1.191 -13.603 3.227 1.00 96.69 92 ALA A O 1
ATOM 733 N N . VAL A 1 93 ? 0.436 -12.718 1.959 1.00 97.62 93 VAL A N 1
ATOM 734 C CA . VAL A 1 93 ? 0.691 -11.561 2.835 1.00 97.62 93 VAL A CA 1
ATOM 735 C C . VAL A 1 93 ? -0.564 -10.700 2.982 1.00 97.62 93 VAL A C 1
ATOM 737 O O . VAL A 1 93 ? -0.958 -10.393 4.106 1.00 97.62 93 VAL A O 1
ATOM 740 N N . ASN A 1 94 ? -1.230 -10.357 1.877 1.00 96.25 94 ASN A N 1
ATOM 741 C CA . ASN A 1 94 ? -2.470 -9.575 1.899 1.00 96.25 94 ASN A CA 1
ATOM 742 C C . ASN A 1 94 ? -3.584 -10.286 2.681 1.00 96.25 94 ASN A C 1
ATOM 744 O O . ASN A 1 94 ? -4.229 -9.679 3.540 1.00 96.25 94 ASN A O 1
ATOM 748 N N . PHE A 1 95 ? -3.787 -11.578 2.413 1.00 94.81 95 PHE A N 1
ATOM 749 C CA . PHE A 1 95 ? -4.795 -12.387 3.091 1.00 94.81 95 PHE A CA 1
ATOM 750 C C . PHE A 1 95 ? -4.522 -12.484 4.595 1.00 94.81 95 PHE A C 1
ATOM 752 O O . PHE A 1 95 ? -5.406 -12.198 5.400 1.00 94.81 95 PHE A O 1
ATOM 759 N N . VAL A 1 96 ? -3.295 -12.839 4.986 1.00 96.69 96 VAL A N 1
ATOM 760 C CA . VAL A 1 96 ? -2.902 -12.991 6.394 1.00 96.69 96 VAL A CA 1
ATOM 761 C C . VAL A 1 96 ? -2.973 -11.658 7.132 1.00 96.69 96 VAL A C 1
ATOM 763 O O . VAL A 1 96 ? -3.455 -11.627 8.263 1.00 96.69 96 VAL A O 1
ATOM 766 N N . ALA A 1 97 ? -2.554 -10.554 6.509 1.00 97.25 97 ALA A N 1
ATOM 767 C CA . ALA A 1 97 ? -2.640 -9.229 7.112 1.00 97.25 97 ALA A CA 1
ATOM 768 C C . ALA A 1 97 ? -4.094 -8.840 7.411 1.00 97.25 97 ALA A C 1
ATOM 770 O O . ALA A 1 97 ? -4.405 -8.444 8.536 1.00 97.25 97 ALA A O 1
ATOM 771 N N . LEU A 1 98 ? -5.001 -9.000 6.442 1.00 95.50 98 LEU A N 1
ATOM 772 C CA . LEU A 1 98 ? -6.412 -8.665 6.627 1.00 95.50 98 LEU A CA 1
ATOM 773 C C . LEU A 1 98 ? -7.111 -9.627 7.596 1.00 95.50 98 LEU A C 1
ATOM 775 O O . LEU A 1 98 ? -7.774 -9.181 8.532 1.00 95.50 98 LEU A O 1
ATOM 779 N N . ALA A 1 99 ? -6.934 -10.938 7.420 1.00 95.00 99 ALA A N 1
ATOM 780 C CA . ALA A 1 99 ? -7.509 -11.949 8.304 1.00 95.00 99 ALA A CA 1
ATOM 781 C C . ALA A 1 99 ? -7.017 -11.770 9.746 1.00 95.00 99 ALA A C 1
ATOM 783 O O . ALA A 1 99 ? -7.817 -11.742 10.680 1.00 95.00 99 ALA A O 1
ATOM 784 N N . GLY A 1 100 ? -5.708 -11.578 9.924 1.00 96.25 100 GLY A N 1
ATOM 785 C CA . GLY A 1 100 ? -5.088 -11.311 11.215 1.00 96.25 100 GLY A CA 1
ATOM 786 C C . GLY A 1 100 ? -5.620 -10.031 11.854 1.00 96.25 100 GLY A C 1
ATOM 787 O O . GLY A 1 100 ? -5.994 -10.052 13.027 1.00 96.25 100 GLY A O 1
ATOM 788 N N . ALA A 1 101 ? -5.741 -8.945 11.084 1.00 96.62 101 ALA A N 1
ATOM 789 C CA . ALA A 1 101 ? -6.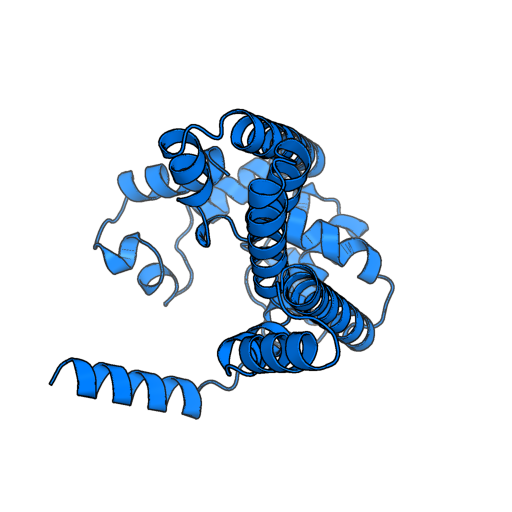320 -7.692 11.561 1.00 96.62 101 ALA A CA 1
ATOM 790 C C . ALA A 1 101 ? -7.776 -7.865 12.018 1.00 96.62 101 ALA A C 1
ATOM 792 O O . ALA A 1 101 ? -8.130 -7.381 13.092 1.00 96.62 101 ALA A O 1
ATOM 793 N N . LEU A 1 102 ? -8.607 -8.588 11.260 1.00 94.62 102 LEU A N 1
ATOM 794 C CA . LEU A 1 102 ? -10.010 -8.859 11.598 1.00 94.62 102 LEU A CA 1
ATOM 795 C C . LEU A 1 102 ? -10.146 -9.730 12.853 1.00 94.62 102 LEU A C 1
ATOM 797 O O . LEU A 1 102 ? -10.904 -9.397 13.767 1.00 94.62 102 LEU A O 1
ATOM 801 N N . VAL A 1 103 ? -9.384 -10.826 12.921 1.00 94.81 103 VAL A N 1
ATOM 802 C CA . VAL A 1 103 ? -9.365 -11.740 14.072 1.00 94.81 103 VAL A CA 1
ATOM 803 C C . VAL A 1 103 ? -8.909 -11.010 15.326 1.00 94.81 103 VAL A C 1
ATOM 805 O O . VAL A 1 103 ? -9.513 -11.172 16.388 1.00 94.81 103 VAL A O 1
ATOM 808 N N . TRP A 1 104 ? -7.863 -10.194 15.208 1.00 94.56 104 TRP A N 1
ATOM 809 C CA . TRP A 1 104 ? -7.356 -9.402 16.315 1.00 94.56 104 TRP A CA 1
ATOM 810 C C . TRP A 1 104 ? -8.366 -8.326 16.718 1.00 94.56 104 TRP A C 1
ATOM 812 O O . TRP A 1 104 ? -8.734 -8.254 17.883 1.00 94.56 104 TRP A O 1
ATOM 822 N N . ALA A 1 105 ? -8.904 -7.540 15.785 1.00 92.88 105 ALA A N 1
ATOM 823 C CA . ALA A 1 105 ? -9.876 -6.482 16.072 1.00 92.88 105 ALA A CA 1
ATOM 824 C C . ALA A 1 105 ? -11.215 -6.971 16.645 1.00 92.88 105 ALA A C 1
ATOM 826 O O . ALA A 1 105 ? -11.928 -6.182 17.275 1.00 92.88 105 ALA A O 1
ATOM 827 N N . SER A 1 106 ? -11.544 -8.252 16.474 1.00 91.12 106 SER A N 1
ATOM 828 C CA . SER A 1 106 ? -12.757 -8.844 17.026 1.00 91.12 106 SER A CA 1
ATOM 829 C C . SER A 1 106 ? -12.811 -8.742 18.554 1.00 91.12 106 SER A C 1
ATOM 831 O O . SER A 1 106 ? -11.836 -8.987 19.262 1.00 91.12 106 SER A O 1
ATOM 833 N N . ARG A 1 107 ? -13.997 -8.397 19.072 1.00 87.25 107 ARG A N 1
ATOM 834 C CA . ARG A 1 107 ? -14.309 -8.420 20.514 1.00 87.25 107 ARG A CA 1
ATOM 835 C C . ARG A 1 107 ? -14.733 -9.807 21.006 1.00 87.25 107 ARG A C 1
ATOM 837 O O . ARG A 1 107 ? -14.933 -9.988 22.202 1.00 87.25 107 ARG A O 1
ATOM 844 N N . LYS A 1 108 ? -14.934 -10.755 20.090 1.00 87.88 108 LYS A N 1
ATOM 845 C CA . LYS A 1 108 ? -15.347 -12.127 20.393 1.00 87.88 108 LYS A CA 1
ATOM 846 C C . LYS A 1 108 ? -14.132 -12.983 20.748 1.00 87.88 108 LYS A C 1
ATOM 848 O O . LYS A 1 108 ? -13.017 -12.698 20.311 1.00 87.88 108 LYS A O 1
ATOM 853 N N . SER A 1 109 ? -14.346 -14.038 21.524 1.00 87.31 109 SER A N 1
ATOM 854 C CA . SER A 1 109 ? -13.302 -14.976 21.949 1.00 87.31 109 SER A CA 1
ATOM 855 C C . SER A 1 109 ? -13.450 -16.336 21.254 1.00 87.31 109 SER A C 1
ATOM 857 O O . SER A 1 109 ? -14.450 -16.616 20.593 1.00 87.31 109 SER A O 1
ATOM 859 N N . GLY A 1 110 ? -12.421 -17.182 21.364 1.00 90.38 110 GLY A N 1
ATOM 860 C CA . GLY A 1 110 ? -12.470 -18.563 20.877 1.00 90.38 110 GLY A CA 1
ATOM 861 C C . GLY A 1 110 ? -12.655 -18.688 19.361 1.00 90.38 110 GLY A C 1
ATOM 862 O O . GLY A 1 110 ? -12.030 -17.962 18.589 1.00 90.38 110 GLY A O 1
ATOM 863 N N . PHE A 1 111 ? -13.489 -19.639 18.936 1.00 89.62 111 PHE A N 1
ATOM 864 C CA . PHE A 1 111 ? -13.757 -19.928 17.524 1.00 89.62 111 PHE A CA 1
ATOM 865 C C . PHE A 1 111 ? -14.617 -18.849 16.841 1.00 89.62 111 PHE A C 1
ATOM 867 O O . PHE A 1 111 ? -14.441 -18.585 15.654 1.00 89.62 111 PHE A O 1
ATOM 874 N N . GLU A 1 112 ? -15.481 -18.149 17.586 1.00 87.12 112 GLU A N 1
ATOM 875 C CA . GLU A 1 112 ? -16.398 -17.149 17.018 1.00 87.12 112 GLU A CA 1
ATOM 876 C C . GLU A 1 112 ? -15.665 -16.035 16.265 1.00 87.12 112 GLU A C 1
ATOM 878 O O . GLU A 1 112 ? -16.095 -15.630 15.188 1.00 87.12 112 GLU A O 1
ATOM 883 N N . ARG A 1 113 ? -14.523 -15.552 16.777 1.00 90.56 113 ARG A N 1
ATOM 884 C CA . ARG A 1 113 ? -13.749 -14.497 16.095 1.00 90.56 113 ARG A CA 1
ATOM 885 C C . ARG A 1 113 ? -13.292 -14.913 14.695 1.00 90.56 113 ARG A C 1
ATOM 887 O O . ARG A 1 113 ? -13.226 -14.066 13.809 1.00 90.56 113 ARG A O 1
ATOM 894 N N . TRP A 1 114 ? -12.998 -16.200 14.506 1.00 89.19 114 TRP A N 1
ATOM 895 C CA . TRP A 1 114 ? -12.597 -16.754 13.219 1.00 89.19 114 TRP A CA 1
ATOM 896 C C . TRP A 1 114 ? -13.785 -16.833 12.269 1.00 89.19 114 TRP A C 1
ATOM 898 O O . TRP A 1 114 ? -13.628 -16.510 11.099 1.00 89.19 114 TRP A O 1
ATOM 908 N N . LEU A 1 115 ? -14.977 -17.160 12.777 1.00 86.94 115 LEU A N 1
ATOM 909 C CA . LEU A 1 115 ? -16.205 -17.153 11.983 1.00 86.94 115 LEU A CA 1
ATOM 910 C C . LEU A 1 115 ? -16.555 -15.742 11.486 1.00 86.94 115 LEU A C 1
ATOM 912 O O . LEU A 1 115 ? -16.881 -15.570 10.316 1.00 86.94 115 LEU A O 1
ATOM 916 N N . TYR A 1 116 ? -16.426 -14.719 12.337 1.00 84.62 116 TYR A N 1
ATOM 917 C CA . TYR A 1 116 ? -16.633 -13.328 11.916 1.00 84.62 116 TYR A CA 1
ATOM 918 C C . TYR A 1 116 ? -15.579 -12.857 10.912 1.00 84.62 116 TYR A C 1
ATOM 920 O O . TYR A 1 116 ? -15.927 -12.194 9.938 1.00 84.62 116 TYR A O 1
ATOM 928 N N . ALA A 1 117 ? -14.305 -13.203 11.123 1.00 87.94 117 ALA A N 1
ATOM 929 C CA . ALA A 1 117 ? -13.252 -12.881 10.165 1.00 87.94 117 ALA A CA 1
ATOM 930 C C . ALA A 1 117 ? -13.499 -13.574 8.817 1.00 87.94 117 ALA A C 1
ATOM 932 O O . ALA A 1 117 ? -13.442 -12.918 7.783 1.00 87.94 117 ALA A O 1
ATOM 933 N N . ALA A 1 118 ? -13.862 -14.860 8.826 1.00 86.75 118 ALA A N 1
ATOM 934 C CA . ALA A 1 118 ? -14.233 -15.598 7.624 1.00 86.75 118 ALA A CA 1
ATOM 935 C C . ALA A 1 118 ? -15.443 -14.962 6.924 1.00 86.75 118 ALA A C 1
ATOM 937 O O . ALA A 1 118 ? -15.396 -14.737 5.721 1.00 86.75 118 ALA A O 1
ATOM 938 N N . GLY A 1 119 ? -16.484 -14.585 7.672 1.00 84.94 119 GLY A N 1
ATOM 939 C CA . GLY A 1 119 ? -17.654 -13.892 7.129 1.00 84.94 119 GLY A CA 1
ATOM 940 C C . GLY A 1 119 ? -17.329 -12.525 6.517 1.00 84.94 119 GLY A C 1
ATOM 941 O O . GLY A 1 119 ? -17.927 -12.154 5.514 1.00 84.94 119 GLY A O 1
ATOM 942 N N . ALA A 1 120 ? -16.360 -11.793 7.072 1.00 86.81 120 ALA A N 1
ATOM 943 C CA . ALA A 1 120 ? -15.889 -10.521 6.520 1.00 86.81 120 ALA A CA 1
ATOM 944 C C . ALA A 1 120 ? -14.962 -10.687 5.298 1.00 86.81 120 ALA A C 1
ATOM 946 O O . ALA A 1 120 ? -14.879 -9.776 4.479 1.00 86.81 120 ALA A O 1
ATOM 947 N N . LEU A 1 121 ? -14.285 -11.834 5.168 1.00 86.25 121 LEU A N 1
ATOM 948 C CA . LEU A 1 121 ? -13.426 -12.184 4.026 1.00 86.25 121 LEU A CA 1
ATOM 949 C C . LEU A 1 121 ? -14.189 -12.858 2.876 1.00 86.25 121 LEU A C 1
ATOM 951 O O . LEU A 1 121 ? -13.725 -12.831 1.742 1.00 86.25 121 LEU A O 1
ATOM 955 N N . ALA A 1 122 ? -15.343 -13.460 3.167 1.00 80.94 122 ALA A N 1
ATOM 956 C CA . ALA A 1 122 ? -16.180 -14.172 2.207 1.00 80.94 122 ALA A CA 1
ATOM 957 C C . ALA A 1 122 ? -16.759 -13.332 1.050 1.00 80.94 122 ALA A C 1
ATOM 959 O O . ALA A 1 122 ? -17.008 -13.920 -0.006 1.00 80.94 122 ALA A O 1
ATOM 960 N N . PRO A 1 123 ? -17.025 -12.012 1.180 1.00 85.75 123 PRO A N 1
ATOM 961 C CA . PRO A 1 123 ? -17.602 -11.256 0.082 1.00 85.75 123 PRO A CA 1
ATOM 962 C C . PRO A 1 123 ? -16.730 -11.299 -1.171 1.00 85.75 123 PRO A C 1
ATOM 964 O O . PRO A 1 123 ? -15.507 -11.158 -1.101 1.00 85.75 123 PRO A O 1
ATOM 967 N N . TRP A 1 124 ? -17.380 -11.440 -2.329 1.00 80.81 124 TRP A N 1
ATOM 968 C CA . TRP A 1 124 ? -16.699 -11.695 -3.600 1.00 80.81 124 TRP A CA 1
ATOM 969 C C . TRP A 1 124 ? -15.615 -10.652 -3.909 1.00 80.81 124 TRP A C 1
ATOM 971 O O . TRP A 1 124 ? -14.543 -11.014 -4.373 1.00 80.81 124 TRP A O 1
ATOM 981 N N . TRP A 1 125 ? -15.850 -9.375 -3.590 1.00 81.44 125 TRP A N 1
ATOM 982 C CA . TRP A 1 125 ? -14.903 -8.289 -3.859 1.00 81.44 125 TRP A CA 1
ATOM 983 C C . TRP A 1 125 ? -13.593 -8.416 -3.071 1.00 81.44 125 TRP A C 1
ATOM 985 O O . TRP A 1 125 ? -12.555 -7.970 -3.550 1.00 81.44 125 TRP A O 1
ATOM 995 N N . VAL A 1 126 ? -13.609 -9.035 -1.883 1.00 84.31 126 VAL A N 1
ATOM 996 C CA . VAL A 1 126 ? -12.385 -9.301 -1.108 1.00 84.31 126 VAL A CA 1
ATOM 997 C C . VAL A 1 126 ? -11.575 -10.396 -1.791 1.00 84.31 126 VAL A C 1
ATOM 999 O O . VAL A 1 126 ? -10.374 -10.241 -2.004 1.00 84.31 126 VAL A O 1
ATOM 1002 N N . VAL A 1 127 ? -12.247 -11.479 -2.184 1.00 85.81 127 VAL A N 1
ATOM 1003 C CA . VAL A 1 127 ? -11.633 -12.591 -2.921 1.00 85.81 127 VAL A CA 1
ATOM 1004 C C . VAL A 1 127 ? -11.098 -12.114 -4.271 1.00 85.81 127 VAL A C 1
ATOM 1006 O O . VAL A 1 127 ? -9.996 -12.482 -4.665 1.00 85.81 127 VAL A O 1
ATOM 1009 N N . HIS A 1 128 ? -11.838 -11.247 -4.956 1.00 87.50 128 HIS A N 1
ATOM 1010 C CA . HIS A 1 128 ? -11.425 -10.653 -6.217 1.00 87.50 128 HIS A CA 1
ATOM 1011 C C . HIS A 1 128 ? -10.204 -9.754 -6.051 1.00 87.50 128 HIS A C 1
ATOM 1013 O O . HIS A 1 128 ? -9.236 -9.931 -6.774 1.00 87.50 128 HIS A O 1
ATOM 1019 N N . ALA A 1 129 ? -10.181 -8.869 -5.049 1.00 89.56 129 ALA A N 1
ATOM 1020 C CA . ALA A 1 129 ? -9.009 -8.042 -4.770 1.00 89.56 129 ALA A CA 1
ATOM 1021 C C . ALA A 1 129 ? -7.750 -8.890 -4.503 1.00 89.56 129 ALA A C 1
ATOM 1023 O O . ALA A 1 129 ? -6.663 -8.532 -4.951 1.00 89.56 129 ALA A O 1
ATOM 1024 N N . LEU A 1 130 ? -7.893 -10.029 -3.813 1.00 90.00 130 LEU A N 1
ATOM 1025 C CA . LEU A 1 130 ? -6.799 -10.987 -3.623 1.00 90.00 130 LEU A CA 1
ATOM 1026 C C . LEU A 1 130 ? -6.381 -11.655 -4.940 1.00 90.00 130 LEU A C 1
ATOM 1028 O O . LEU A 1 130 ? -5.189 -11.760 -5.196 1.00 90.00 130 LEU A O 1
ATOM 1032 N N . ASN A 1 131 ? -7.340 -12.049 -5.782 1.00 90.50 131 ASN A N 1
ATOM 1033 C CA . ASN A 1 131 ? -7.091 -12.637 -7.103 1.00 90.50 131 ASN A CA 1
ATOM 1034 C C . ASN A 1 131 ? -6.343 -11.664 -8.036 1.00 90.50 131 ASN A C 1
ATOM 1036 O O . ASN A 1 131 ? -5.385 -12.042 -8.703 1.00 90.50 131 ASN A O 1
ATOM 1040 N N . LEU A 1 132 ? -6.709 -10.383 -8.029 1.00 91.69 132 LEU A N 1
ATOM 1041 C CA . LEU A 1 132 ? -5.997 -9.358 -8.793 1.00 91.69 132 LEU A CA 1
ATOM 1042 C C . LEU A 1 132 ? -4.607 -9.040 -8.210 1.00 91.69 132 LEU A C 1
ATOM 1044 O O . LEU A 1 132 ? -3.746 -8.498 -8.902 1.00 91.69 132 LEU A O 1
ATOM 1048 N N . GLY A 1 133 ? -4.369 -9.386 -6.940 1.00 92.31 133 GLY A N 1
ATOM 1049 C CA . GLY A 1 133 ? -3.157 -9.025 -6.208 1.00 92.31 133 GLY A CA 1
ATOM 1050 C C . GLY A 1 133 ? -3.114 -7.547 -5.796 1.00 92.31 133 GLY A C 1
ATOM 1051 O O . GLY A 1 133 ? -2.041 -6.952 -5.714 1.00 92.31 133 GLY A O 1
ATOM 1052 N N . GLN A 1 134 ? -4.274 -6.942 -5.530 1.00 93.25 134 GLN A N 1
ATOM 1053 C CA . GLN A 1 134 ? -4.409 -5.547 -5.098 1.00 93.25 134 GLN A CA 1
ATOM 1054 C C . GLN A 1 134 ? -3.764 -5.279 -3.732 1.00 93.25 134 GLN A C 1
ATOM 1056 O O . GLN A 1 134 ? -3.716 -6.145 -2.865 1.00 93.25 134 GLN A O 1
ATOM 1061 N N . VAL A 1 135 ? -3.393 -4.017 -3.492 1.00 94.44 135 VAL A N 1
ATOM 1062 C CA . VAL A 1 135 ? -3.024 -3.495 -2.156 1.00 94.44 135 VAL A CA 1
ATOM 1063 C C . VAL A 1 135 ? -4.237 -3.233 -1.250 1.00 94.44 135 VAL A C 1
ATOM 1065 O O . VAL A 1 135 ? -4.087 -2.963 -0.059 1.00 94.44 135 VAL A O 1
ATOM 1068 N N . ALA A 1 136 ? -5.459 -3.283 -1.792 1.00 92.69 136 ALA A N 1
ATOM 1069 C CA . ALA A 1 136 ? -6.686 -2.956 -1.062 1.00 92.69 136 ALA A CA 1
ATOM 1070 C C . ALA A 1 136 ? -6.895 -3.777 0.235 1.00 92.69 136 ALA A C 1
ATOM 1072 O O . ALA A 1 136 ? -7.304 -3.178 1.235 1.00 92.69 136 ALA A O 1
ATOM 1073 N N . PRO A 1 137 ? -6.581 -5.090 0.300 1.00 94.50 137 PRO A N 1
ATOM 1074 C CA . PRO A 1 137 ? -6.648 -5.846 1.551 1.00 94.50 137 PRO A CA 1
ATOM 1075 C C . PRO A 1 137 ? -5.693 -5.322 2.635 1.00 94.50 137 PRO A C 1
ATOM 1077 O O . PRO A 1 137 ? -6.087 -5.253 3.800 1.00 94.50 137 PRO A O 1
ATOM 1080 N N . LEU A 1 138 ? -4.478 -4.887 2.275 1.00 95.69 138 LEU A N 1
ATOM 1081 C CA . LEU A 1 138 ? -3.547 -4.241 3.212 1.00 95.69 138 LEU A CA 1
ATOM 1082 C C . LEU A 1 138 ? -4.085 -2.897 3.717 1.00 95.69 138 LEU A C 1
ATOM 1084 O O . LEU A 1 138 ? -4.029 -2.624 4.916 1.00 95.69 138 LEU A O 1
ATOM 1088 N N . VAL A 1 139 ? -4.662 -2.080 2.833 1.00 94.25 139 VAL A N 1
ATOM 1089 C CA . VAL A 1 139 ? -5.309 -0.810 3.216 1.00 94.25 139 VAL A CA 1
ATOM 1090 C C . VAL A 1 139 ? -6.439 -1.066 4.222 1.00 94.25 139 VAL A C 1
ATOM 1092 O O . VAL A 1 139 ? -6.515 -0.411 5.264 1.00 94.25 139 VAL A O 1
ATOM 1095 N N . ALA A 1 140 ? -7.288 -2.061 3.949 1.00 93.06 140 ALA A N 1
ATOM 1096 C CA . ALA A 1 140 ? -8.366 -2.465 4.846 1.00 93.06 140 ALA A CA 1
ATOM 1097 C C . ALA A 1 140 ? -7.831 -2.980 6.193 1.00 93.06 140 ALA A C 1
ATOM 1099 O O . ALA A 1 140 ? -8.358 -2.607 7.244 1.00 93.06 140 ALA A O 1
ATOM 1100 N N . ALA A 1 141 ? -6.754 -3.772 6.184 1.00 95.69 141 ALA A N 1
ATOM 1101 C CA . ALA A 1 141 ? -6.090 -4.229 7.401 1.00 95.69 141 ALA A CA 1
ATOM 1102 C C . ALA A 1 141 ? -5.625 -3.039 8.257 1.00 95.69 141 ALA A C 1
ATOM 1104 O O . ALA A 1 141 ? -5.918 -2.995 9.452 1.00 95.69 141 ALA A O 1
ATOM 1105 N N . GLY A 1 142 ? -4.993 -2.030 7.647 1.00 94.94 142 GLY A N 1
ATOM 1106 C CA . GLY A 1 142 ? -4.586 -0.795 8.323 1.00 94.94 142 GLY A CA 1
ATOM 1107 C C . GLY A 1 142 ? -5.746 -0.057 8.985 1.00 94.94 142 GLY A C 1
ATOM 1108 O O . GLY A 1 142 ? -5.662 0.293 10.162 1.00 94.94 142 GLY A O 1
ATOM 1109 N N . ALA A 1 143 ? -6.868 0.105 8.279 1.00 93.19 143 ALA A N 1
ATOM 1110 C CA . ALA A 1 143 ? -8.067 0.744 8.824 1.00 93.19 143 ALA A CA 1
ATOM 1111 C C . ALA A 1 143 ? -8.677 -0.037 10.008 1.00 93.19 143 ALA A C 1
ATOM 1113 O O . ALA A 1 143 ? -9.077 0.555 11.019 1.00 93.19 143 ALA A O 1
ATOM 1114 N N . VAL A 1 144 ? -8.716 -1.371 9.917 1.00 94.81 144 VAL A N 1
ATOM 1115 C CA . VAL A 1 144 ? -9.203 -2.255 10.990 1.00 94.81 144 VAL A CA 1
ATOM 1116 C C . VAL A 1 144 ? -8.302 -2.163 12.226 1.00 94.81 144 VAL A C 1
ATOM 1118 O O . VAL A 1 144 ? -8.797 -1.954 13.340 1.00 94.81 144 VAL A O 1
ATOM 1121 N N . LEU A 1 145 ? -6.981 -2.254 12.036 1.00 95.88 145 LEU A N 1
ATOM 1122 C CA . LEU A 1 145 ? -5.991 -2.119 13.108 1.00 95.88 145 LEU A CA 1
ATOM 1123 C C . LEU A 1 145 ? -6.081 -0.745 13.773 1.00 95.88 145 LEU A C 1
ATOM 1125 O O . LEU A 1 145 ? -6.178 -0.661 14.999 1.00 95.88 145 LEU A O 1
ATOM 1129 N N . ALA A 1 146 ? -6.124 0.324 12.976 1.00 94.31 146 ALA A N 1
ATOM 1130 C CA . ALA A 1 146 ? -6.239 1.692 13.460 1.00 94.31 146 ALA A CA 1
ATOM 1131 C C . ALA A 1 146 ? -7.501 1.897 14.301 1.00 94.31 146 ALA A C 1
ATOM 1133 O O . ALA A 1 146 ? -7.437 2.479 15.383 1.00 94.31 146 ALA A O 1
ATOM 1134 N N . THR A 1 147 ? -8.638 1.354 13.857 1.00 92.31 147 THR A N 1
ATOM 1135 C CA . THR A 1 147 ? -9.907 1.438 14.591 1.00 92.31 147 THR A CA 1
ATOM 1136 C C . THR A 1 147 ? -9.809 0.774 15.962 1.00 92.31 147 THR A C 1
ATOM 1138 O O . THR A 1 147 ? -10.279 1.331 16.959 1.00 92.31 147 THR A O 1
ATOM 1141 N N . ARG A 1 148 ? -9.194 -0.413 16.051 1.00 94.44 148 ARG A N 1
ATOM 1142 C CA . ARG A 1 148 ? -9.010 -1.099 17.338 1.00 94.44 148 ARG A CA 1
ATOM 1143 C C . ARG A 1 148 ? -8.036 -0.342 18.242 1.00 94.44 148 ARG 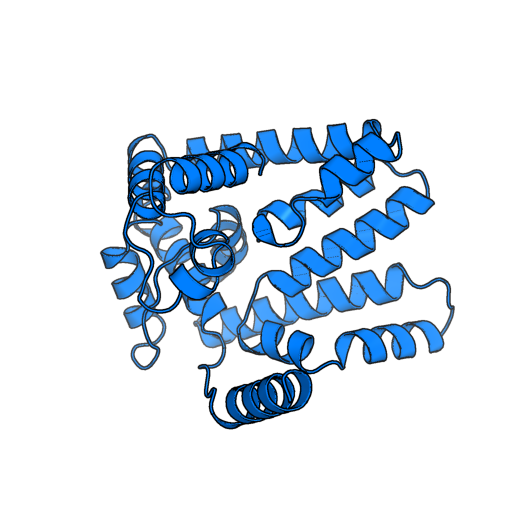A C 1
ATOM 1145 O O . ARG A 1 148 ? -8.362 -0.083 19.397 1.00 94.44 148 ARG A O 1
ATOM 1152 N N . LEU A 1 149 ? -6.884 0.062 17.711 1.00 95.44 149 LEU A N 1
ATOM 1153 C CA . LEU A 1 149 ? -5.849 0.793 18.448 1.00 95.44 149 LEU A CA 1
ATOM 1154 C C . LEU A 1 149 ? -6.363 2.139 18.974 1.00 95.44 149 LEU A C 1
ATOM 1156 O O . LEU A 1 149 ? -6.109 2.483 20.128 1.00 95.44 149 LEU A O 1
ATOM 1160 N N . ALA A 1 150 ? -7.162 2.857 18.183 1.00 91.88 150 ALA A N 1
ATOM 1161 C CA . ALA A 1 150 ? -7.801 4.102 18.602 1.00 91.88 150 ALA A CA 1
ATOM 1162 C C . ALA A 1 150 ? -8.813 3.880 19.743 1.00 91.88 150 ALA A C 1
ATOM 1164 O O . ALA A 1 150 ? -8.915 4.705 20.650 1.00 91.88 150 ALA A O 1
ATOM 1165 N N . ARG A 1 151 ? -9.539 2.750 19.753 1.00 91.44 151 ARG A N 1
ATOM 1166 C CA . ARG A 1 151 ? -10.423 2.370 20.876 1.00 91.44 151 ARG A CA 1
ATOM 1167 C C . ARG A 1 151 ? -9.638 2.043 22.149 1.00 91.44 151 ARG A C 1
ATOM 1169 O O . ARG A 1 151 ? -10.125 2.318 23.239 1.00 91.44 151 ARG A O 1
ATOM 1176 N N . GLU A 1 152 ? -8.428 1.506 22.008 1.00 94.00 152 GLU A N 1
ATOM 1177 C CA . GLU A 1 152 ? -7.495 1.224 23.109 1.00 94.00 152 GLU A CA 1
ATOM 1178 C C . GLU A 1 152 ? -6.679 2.463 23.548 1.00 94.00 152 GLU A C 1
ATOM 1180 O O . GLU A 1 152 ? -5.787 2.335 24.384 1.00 94.00 152 GLU A O 1
ATOM 1185 N N . ARG A 1 153 ? -6.961 3.659 22.999 1.00 92.81 153 ARG A N 1
ATOM 1186 C CA . ARG A 1 153 ? -6.193 4.905 23.219 1.00 92.81 153 ARG A CA 1
ATOM 1187 C C . ARG A 1 153 ? -4.702 4.796 22.865 1.00 92.81 153 ARG A C 1
ATOM 1189 O O . ARG A 1 153 ? -3.872 5.550 23.371 1.00 92.81 153 ARG A O 1
ATOM 1196 N N . LYS A 1 154 ? -4.344 3.870 21.971 1.00 95.81 154 LYS A N 1
ATOM 1197 C CA . LYS A 1 154 ? -2.994 3.720 21.410 1.00 95.81 154 LYS A CA 1
ATOM 1198 C C . LYS A 1 154 ? -2.853 4.601 20.171 1.00 95.81 154 LYS A C 1
ATOM 1200 O O . LYS A 1 154 ? -2.673 4.109 19.060 1.00 95.81 154 LYS A O 1
ATOM 1205 N N . ASP A 1 155 ? -2.964 5.912 20.375 1.00 94.69 155 ASP A N 1
ATOM 1206 C CA . ASP A 1 155 ? -3.145 6.888 19.295 1.00 94.69 155 ASP A CA 1
ATOM 1207 C C . ASP A 1 155 ? -2.020 6.863 18.249 1.00 94.69 155 ASP A C 1
ATOM 1209 O O . ASP A 1 155 ? -2.306 6.932 17.056 1.00 94.69 155 ASP A O 1
ATOM 1213 N N . VAL A 1 156 ? -0.761 6.719 18.682 1.00 96.31 156 VAL A N 1
ATOM 1214 C CA . VAL A 1 156 ? 0.412 6.651 17.787 1.00 96.31 156 VAL A CA 1
ATOM 1215 C C . VAL A 1 156 ? 0.379 5.381 16.938 1.00 96.31 156 VAL A C 1
ATOM 1217 O O . VAL A 1 156 ? 0.478 5.441 15.720 1.00 96.31 156 VAL A O 1
ATOM 1220 N N . ALA A 1 157 ? 0.160 4.220 17.558 1.00 96.88 157 ALA A N 1
ATOM 1221 C CA . ALA A 1 157 ? 0.068 2.962 16.823 1.00 96.88 157 ALA A CA 1
ATOM 1222 C C . ALA A 1 157 ? -1.108 2.973 15.830 1.00 96.88 157 ALA A C 1
ATOM 1224 O O . ALA A 1 157 ? -0.985 2.448 14.726 1.00 96.88 157 ALA A O 1
ATOM 1225 N N . ALA A 1 158 ? -2.231 3.605 16.194 1.00 95.44 158 ALA A N 1
ATOM 1226 C CA . ALA A 1 158 ? -3.351 3.796 15.281 1.00 95.44 158 ALA A CA 1
ATOM 1227 C C . ALA A 1 158 ? -2.963 4.663 14.072 1.00 95.44 158 ALA A C 1
ATOM 1229 O O . ALA A 1 158 ? -3.314 4.318 12.949 1.00 95.44 158 ALA A O 1
ATOM 1230 N N . GLY A 1 159 ? -2.210 5.747 14.287 1.00 94.69 159 GLY A N 1
ATOM 1231 C CA . GLY A 1 159 ? -1.725 6.607 13.205 1.00 94.69 159 GLY A CA 1
ATOM 1232 C C . GLY A 1 159 ? -0.745 5.889 12.277 1.00 94.69 159 GLY A C 1
ATOM 1233 O O . GLY A 1 159 ? -0.883 5.985 11.063 1.00 94.69 159 GLY A O 1
ATOM 1234 N N . LEU A 1 160 ? 0.178 5.096 12.830 1.00 95.94 160 LEU A N 1
ATOM 1235 C CA . LEU A 1 160 ? 1.092 4.260 12.042 1.00 95.94 160 LEU A CA 1
ATOM 1236 C C . LEU A 1 160 ? 0.349 3.203 11.213 1.00 95.94 160 LEU A C 1
ATOM 1238 O O . LEU A 1 160 ? 0.674 3.002 10.047 1.00 95.94 160 LEU A O 1
ATOM 1242 N N . ALA A 1 161 ? -0.677 2.558 11.776 1.00 95.69 161 ALA A N 1
ATOM 1243 C CA . ALA A 1 161 ? -1.510 1.617 11.028 1.00 95.69 161 ALA A CA 1
ATOM 1244 C C . ALA A 1 161 ? -2.251 2.300 9.862 1.00 95.69 161 ALA A C 1
ATOM 1246 O O . ALA A 1 161 ? -2.421 1.696 8.801 1.00 95.69 161 ALA A O 1
ATOM 1247 N N . LEU A 1 162 ? -2.638 3.572 10.024 1.00 94.00 162 LEU A N 1
ATOM 1248 C CA . LEU A 1 162 ? -3.250 4.362 8.954 1.00 94.00 162 LEU A CA 1
ATOM 1249 C C . LEU A 1 162 ? -2.278 4.734 7.830 1.00 94.00 162 LEU A C 1
ATOM 1251 O O . LEU A 1 162 ? -2.742 5.109 6.758 1.00 94.00 162 LEU A O 1
ATOM 1255 N N . CYS A 1 163 ? -0.960 4.604 8.001 1.00 94.38 163 CYS A N 1
ATOM 1256 C CA . CYS A 1 163 ? -0.022 4.836 6.897 1.00 94.38 163 CYS A CA 1
ATOM 1257 C C . CYS A 1 163 ? -0.228 3.848 5.736 1.00 94.38 163 CYS A C 1
ATOM 1259 O O . CYS A 1 163 ? 0.133 4.152 4.604 1.00 94.38 163 CYS A O 1
ATOM 1261 N N . LEU A 1 164 ? -0.873 2.697 5.966 1.00 93.88 164 LEU A N 1
ATOM 1262 C CA . LEU A 1 164 ? -1.248 1.782 4.882 1.00 93.88 164 LEU A CA 1
ATOM 1263 C C . LEU A 1 164 ? -2.240 2.406 3.889 1.00 93.88 164 LEU A C 1
ATOM 1265 O O . LEU A 1 164 ? -2.324 1.942 2.757 1.00 93.88 164 LEU A O 1
ATOM 1269 N N . LEU A 1 165 ? -2.942 3.485 4.254 1.00 91.38 165 LEU A N 1
ATOM 1270 C CA . LEU A 1 165 ? -3.815 4.220 3.335 1.00 91.38 165 LEU A CA 1
ATOM 1271 C C . LEU A 1 165 ? -3.029 4.896 2.200 1.00 91.38 165 LEU A C 1
ATOM 1273 O O . LEU A 1 165 ? -3.583 5.057 1.115 1.00 91.38 165 LEU A O 1
ATOM 1277 N N . TYR A 1 166 ? -1.743 5.215 2.398 1.00 90.75 166 TYR A N 1
ATOM 1278 C CA . TYR A 1 166 ? -0.891 5.790 1.349 1.00 90.75 166 TYR A CA 1
ATOM 1279 C C . TYR A 1 166 ? -0.633 4.819 0.185 1.00 90.75 166 TYR A C 1
ATOM 1281 O O . TYR A 1 166 ? -0.223 5.251 -0.886 1.00 90.75 166 TYR A O 1
ATOM 1289 N N . LEU A 1 167 ? -0.919 3.518 0.345 1.00 90.44 167 LEU A N 1
ATOM 1290 C CA . LEU A 1 167 ? -0.872 2.551 -0.761 1.00 90.44 167 LEU A CA 1
ATOM 1291 C C . LEU A 1 167 ? -1.992 2.772 -1.783 1.00 90.44 167 LEU A C 1
ATOM 1293 O O . LEU A 1 167 ? -1.852 2.399 -2.944 1.00 90.44 167 LEU A O 1
ATOM 1297 N N . LYS A 1 168 ? -3.118 3.346 -1.348 1.00 87.44 168 LYS A N 1
ATOM 1298 C CA . LYS A 1 168 ? -4.288 3.600 -2.192 1.00 87.44 168 LYS A CA 1
ATOM 1299 C C . LYS A 1 168 ? -5.008 4.862 -1.690 1.00 87.44 168 LYS A C 1
ATOM 1301 O O . LYS A 1 168 ? -6.071 4.757 -1.063 1.00 87.44 168 LYS A O 1
ATOM 1306 N N . PRO A 1 169 ? -4.421 6.050 -1.931 1.00 76.06 169 PRO A N 1
ATOM 1307 C CA . PRO A 1 169 ? -4.782 7.304 -1.262 1.00 76.06 169 PRO A CA 1
ATOM 1308 C C . PRO A 1 169 ? -6.245 7.721 -1.457 1.00 76.06 169 PRO A C 1
ATOM 1310 O O . PRO A 1 169 ? -6.882 8.273 -0.559 1.00 76.06 169 PRO A O 1
ATOM 1313 N N . ASN A 1 170 ? -6.831 7.372 -2.601 1.00 74.31 170 ASN A N 1
ATOM 1314 C CA . ASN A 1 170 ? -8.227 7.646 -2.929 1.00 74.31 170 ASN A CA 1
ATOM 1315 C C . ASN A 1 170 ? -9.238 6.879 -2.055 1.00 74.31 170 ASN A C 1
ATOM 1317 O O . ASN A 1 170 ? -10.375 7.320 -1.912 1.00 74.31 170 ASN A O 1
ATOM 1321 N N . THR A 1 171 ? -8.854 5.752 -1.451 1.00 69.12 171 THR A N 1
ATOM 1322 C CA . THR A 1 171 ? -9.798 4.854 -0.752 1.00 69.12 171 THR A CA 1
ATOM 1323 C C . THR A 1 171 ? -10.243 5.381 0.612 1.00 69.12 171 THR A C 1
ATOM 1325 O O . THR A 1 171 ? -11.249 4.932 1.153 1.00 69.12 171 THR A O 1
ATOM 1328 N N . ALA A 1 172 ? -9.489 6.310 1.201 1.00 68.50 172 ALA A N 1
ATOM 1329 C CA . ALA A 1 172 ? -9.696 6.727 2.584 1.00 68.50 172 ALA A CA 1
ATOM 1330 C C . ALA A 1 172 ? -9.287 8.183 2.845 1.00 68.50 172 ALA A C 1
ATOM 1332 O O . ALA A 1 172 ? -8.956 8.540 3.975 1.00 68.50 172 ALA A O 1
ATOM 1333 N N . LEU A 1 173 ? -9.364 9.034 1.816 1.00 72.00 173 LEU A N 1
ATOM 1334 C CA . LEU A 1 173 ? -9.022 10.458 1.892 1.00 72.00 173 LEU A CA 1
ATOM 1335 C C . LEU A 1 173 ? -9.740 11.184 3.042 1.00 72.00 173 LEU A C 1
ATOM 1337 O O . LEU A 1 173 ? -9.197 12.114 3.623 1.00 72.00 173 LEU A O 1
ATOM 1341 N N . LEU A 1 174 ? -10.950 10.744 3.401 1.00 80.69 174 LEU A N 1
ATOM 1342 C CA . LEU A 1 174 ? -11.754 11.352 4.464 1.00 80.69 174 LEU A CA 1
ATOM 1343 C C . LEU A 1 174 ? -11.350 10.924 5.883 1.00 80.69 174 LEU A C 1
ATOM 1345 O O . LEU A 1 174 ? -11.711 11.603 6.843 1.00 80.69 174 LEU A O 1
ATOM 1349 N N . VAL A 1 175 ? -10.612 9.820 6.045 1.00 81.62 175 VAL A N 1
ATOM 1350 C CA . VAL A 1 175 ? -10.274 9.267 7.369 1.00 81.62 175 VAL A CA 1
ATOM 1351 C C . VAL A 1 175 ? -9.447 10.248 8.217 1.00 81.62 175 VAL A C 1
ATOM 1353 O O . VAL A 1 175 ? -9.817 10.466 9.373 1.00 81.62 175 VAL A O 1
ATOM 1356 N N . PRO A 1 176 ? -8.399 10.910 7.693 1.00 75.44 176 PRO A N 1
ATOM 1357 C CA . PRO A 1 176 ? -7.643 11.904 8.455 1.00 75.44 176 PRO A CA 1
ATOM 1358 C C . PRO A 1 176 ? -8.483 13.109 8.894 1.00 75.44 176 PRO A C 1
ATOM 1360 O O . PRO A 1 176 ? -8.364 13.568 10.030 1.00 75.44 176 PRO A O 1
ATOM 1363 N N . PHE A 1 177 ? -9.388 13.591 8.039 1.00 82.06 177 PHE A N 1
ATOM 1364 C CA . PHE A 1 177 ? -10.276 14.707 8.379 1.00 82.06 177 PHE A CA 1
ATOM 1365 C C . PHE A 1 177 ? -11.308 14.310 9.436 1.00 82.06 177 PHE A C 1
ATOM 1367 O O . PHE A 1 177 ? -11.581 15.078 10.359 1.00 82.06 177 PHE A O 1
ATOM 1374 N N . ALA A 1 178 ? -11.821 13.080 9.363 1.00 85.88 178 ALA A N 1
ATOM 1375 C CA . ALA A 1 178 ? -12.683 12.528 10.399 1.00 85.88 178 ALA A CA 1
ATOM 1376 C C . ALA A 1 178 ? -11.961 12.431 11.756 1.00 85.88 178 ALA A C 1
ATOM 1378 O O . ALA A 1 178 ? -12.581 12.679 12.790 1.00 85.88 178 ALA A O 1
ATOM 1379 N N . LEU A 1 179 ? -10.652 12.136 11.782 1.00 87.31 179 LEU A N 1
ATOM 1380 C CA . LEU A 1 179 ? -9.861 12.150 13.021 1.00 87.31 179 LEU A CA 1
ATOM 1381 C C . LEU A 1 179 ? -9.760 13.549 13.632 1.00 87.31 179 LEU A C 1
ATOM 1383 O O . LEU A 1 179 ? -9.896 13.680 14.849 1.00 87.31 179 LEU A O 1
ATOM 1387 N N . LEU A 1 180 ? -9.543 14.581 12.813 1.00 88.62 180 LEU A N 1
ATOM 1388 C CA . LEU A 1 180 ? -9.515 15.969 13.281 1.00 88.62 180 LEU A CA 1
ATOM 1389 C C . LEU A 1 180 ? -10.872 16.381 13.860 1.00 88.62 180 LEU A C 1
ATOM 1391 O O . LEU A 1 180 ? -10.927 16.871 14.987 1.00 88.62 180 LEU A O 1
ATOM 1395 N N . ALA A 1 181 ? -11.964 16.095 13.146 1.00 90.44 181 ALA A N 1
ATOM 1396 C CA . ALA A 1 181 ? -13.323 16.367 13.617 1.00 90.44 181 ALA A CA 1
ATOM 1397 C C . ALA A 1 181 ? -13.662 15.605 14.913 1.00 90.44 181 ALA A C 1
ATOM 1399 O O . ALA A 1 181 ? -14.356 16.124 15.783 1.00 90.44 181 ALA A O 1
ATOM 1400 N N . ALA A 1 182 ? -13.129 14.391 15.079 1.00 88.12 182 ALA A N 1
ATOM 1401 C CA . ALA A 1 182 ? -13.277 13.584 16.290 1.00 88.12 182 ALA A CA 1
ATOM 1402 C C . ALA A 1 182 ? -12.310 13.973 17.432 1.00 88.12 182 ALA A C 1
ATOM 1404 O O . ALA A 1 182 ? -12.265 13.283 18.457 1.00 88.12 182 ALA A O 1
ATOM 1405 N N . GLY A 1 183 ? -11.497 15.026 17.268 1.00 90.88 183 GLY A N 1
ATOM 1406 C CA . GLY A 1 183 ? -10.522 15.484 18.266 1.00 90.88 183 GLY A CA 1
ATOM 1407 C C . GLY A 1 183 ? -9.355 14.515 18.502 1.00 90.88 183 GLY A C 1
ATOM 1408 O O . GLY A 1 183 ? -8.716 14.544 19.555 1.00 90.88 183 GLY A O 1
ATOM 1409 N N . ARG A 1 184 ? -9.068 13.616 17.553 1.00 92.00 184 ARG A N 1
ATOM 1410 C CA . ARG A 1 184 ? -8.007 12.593 17.630 1.00 92.00 184 ARG A CA 1
ATOM 1411 C C . ARG A 1 184 ? -6.674 13.111 17.077 1.00 92.00 184 ARG A C 1
ATOM 1413 O O . ARG A 1 184 ? -6.039 12.476 16.236 1.00 92.00 184 ARG A O 1
ATOM 1420 N N . TYR A 1 185 ? -6.222 14.257 17.586 1.00 93.81 185 TYR A N 1
ATOM 1421 C CA . TYR A 1 185 ? -5.042 14.967 17.073 1.00 93.81 185 TYR A CA 1
ATOM 1422 C C . TYR A 1 185 ? -3.746 14.149 17.123 1.00 93.81 185 TYR A C 1
ATOM 1424 O O . TYR A 1 185 ? -2.927 14.250 16.218 1.00 93.81 185 TYR A O 1
ATOM 1432 N N . ARG A 1 186 ? -3.556 13.304 18.146 1.00 93.88 186 ARG A N 1
ATOM 1433 C CA . ARG A 1 186 ? -2.355 12.455 18.267 1.00 93.88 186 ARG A CA 1
ATOM 1434 C C . ARG A 1 186 ? -2.283 11.382 17.181 1.00 93.88 186 ARG A C 1
ATOM 1436 O O . ARG A 1 186 ? -1.218 11.162 16.612 1.00 93.88 186 ARG A O 1
ATOM 1443 N N . THR A 1 187 ? -3.413 10.749 16.869 1.00 94.00 187 THR A N 1
ATOM 1444 C CA . THR A 1 187 ? -3.513 9.784 15.766 1.00 94.00 187 THR A CA 1
ATOM 1445 C C . THR A 1 187 ? -3.255 10.468 14.433 1.00 94.00 187 THR A C 1
ATOM 1447 O O . THR A 1 187 ? -2.465 9.963 13.639 1.00 94.00 187 THR A O 1
ATOM 1450 N N . PHE A 1 188 ? -3.858 11.643 14.222 1.00 94.06 188 PHE A N 1
ATOM 1451 C CA . PHE A 1 188 ? -3.624 12.447 13.026 1.00 94.06 188 PHE A CA 1
ATOM 1452 C C . PHE A 1 188 ? -2.146 12.829 12.876 1.00 94.06 188 PHE A C 1
ATOM 1454 O O . PHE A 1 188 ? -1.567 12.592 11.825 1.00 94.06 188 PHE A O 1
ATOM 1461 N N . ALA A 1 189 ? -1.509 13.346 13.932 1.00 94.25 189 ALA A N 1
ATOM 1462 C CA . ALA A 1 189 ? -0.103 13.741 13.898 1.00 94.25 189 ALA A CA 1
ATOM 1463 C C . ALA A 1 189 ? 0.826 12.559 13.586 1.00 94.25 189 ALA A C 1
ATOM 1465 O O . ALA A 1 189 ? 1.759 12.705 12.804 1.00 94.25 189 ALA A O 1
ATOM 1466 N N . SER A 1 190 ? 0.556 11.377 14.148 1.00 95.69 190 SER A N 1
ATOM 1467 C CA . SER A 1 190 ? 1.337 10.174 13.847 1.00 95.69 190 SER A CA 1
ATOM 1468 C C . SER A 1 190 ? 1.160 9.697 12.402 1.00 95.69 190 SER A C 1
ATOM 1470 O O . SER A 1 190 ? 2.137 9.274 11.790 1.00 95.69 190 SER A O 1
ATOM 1472 N N . TRP A 1 191 ? -0.059 9.755 11.860 1.00 94.69 191 TRP A N 1
ATOM 1473 C CA . TRP A 1 191 ? -0.330 9.431 10.456 1.00 94.69 191 TRP A CA 1
ATOM 1474 C C . TRP A 1 191 ? 0.330 10.439 9.503 1.00 94.69 191 TRP A C 1
ATOM 1476 O O . TRP A 1 191 ? 0.969 10.043 8.528 1.00 94.69 191 TRP A O 1
ATOM 1486 N N . ALA A 1 192 ? 0.234 11.734 9.816 1.00 93.00 192 ALA A N 1
ATOM 1487 C CA . ALA A 1 192 ? 0.839 12.809 9.038 1.00 93.00 192 ALA A CA 1
ATOM 1488 C C . ALA A 1 192 ? 2.371 12.720 9.056 1.00 93.00 192 ALA A C 1
ATOM 1490 O O . ALA A 1 192 ? 3.003 12.821 8.012 1.00 93.00 192 ALA A O 1
ATOM 1491 N N . ALA A 1 193 ? 2.978 12.452 10.218 1.00 94.88 193 ALA A N 1
ATOM 1492 C CA . ALA A 1 193 ? 4.419 12.234 10.326 1.00 94.88 193 ALA A CA 1
ATOM 1493 C C . ALA A 1 193 ? 4.874 11.032 9.483 1.00 94.88 193 ALA A C 1
ATOM 1495 O O . ALA A 1 193 ? 5.872 11.124 8.772 1.00 94.88 193 ALA A O 1
ATOM 1496 N N . GLY A 1 194 ? 4.121 9.927 9.510 1.00 94.50 194 GLY A N 1
ATOM 1497 C CA . GLY A 1 194 ? 4.384 8.780 8.640 1.00 94.50 194 GLY A CA 1
ATOM 1498 C C . GLY A 1 194 ? 4.259 9.122 7.152 1.00 94.50 194 GLY A C 1
ATOM 1499 O O . GLY A 1 194 ? 5.102 8.702 6.365 1.00 94.50 194 GLY A O 1
ATOM 1500 N N . GLY A 1 195 ? 3.272 9.941 6.784 1.00 91.62 195 GLY A N 1
ATOM 1501 C CA . GLY A 1 195 ? 3.108 10.468 5.427 1.00 91.62 195 GLY A CA 1
ATOM 1502 C C . GLY A 1 195 ? 4.281 11.311 4.971 1.00 91.62 195 GLY A C 1
ATOM 1503 O O . GLY A 1 195 ? 4.821 11.066 3.903 1.00 91.62 195 GLY A O 1
ATOM 1504 N N . VAL A 1 196 ? 4.753 12.237 5.810 1.00 93.25 196 VAL A N 1
ATOM 1505 C CA . VAL A 1 196 ? 5.946 13.045 5.515 1.00 93.25 196 VAL A CA 1
ATOM 1506 C C . VAL A 1 196 ? 7.160 12.151 5.278 1.00 93.25 196 VAL A C 1
ATOM 1508 O O . VAL A 1 196 ? 7.883 12.358 4.309 1.00 93.25 196 VAL A O 1
ATOM 1511 N N . VAL A 1 197 ? 7.375 11.129 6.112 1.00 95.62 197 VAL A N 1
ATOM 1512 C CA . VAL A 1 197 ? 8.489 10.185 5.925 1.00 95.62 197 VAL A CA 1
ATOM 1513 C C . VAL A 1 197 ? 8.359 9.434 4.599 1.00 95.62 197 VAL A C 1
ATOM 1515 O O . VAL A 1 197 ? 9.330 9.357 3.848 1.00 95.62 197 VAL A O 1
ATOM 1518 N N . ILE A 1 198 ? 7.169 8.918 4.284 1.00 93.25 198 ILE A N 1
ATOM 1519 C CA . ILE A 1 198 ? 6.901 8.202 3.031 1.00 93.25 198 ILE A CA 1
ATOM 1520 C C . ILE A 1 198 ? 7.071 9.127 1.820 1.00 93.25 198 ILE A C 1
ATOM 1522 O O . ILE A 1 198 ? 7.720 8.746 0.851 1.00 93.25 198 ILE A O 1
ATOM 1526 N N . GLY A 1 199 ? 6.544 10.349 1.884 1.00 90.75 199 GLY A N 1
ATOM 1527 C CA . GLY A 1 199 ? 6.630 11.350 0.826 1.00 90.75 199 GLY A CA 1
ATOM 1528 C C . GLY A 1 199 ? 8.064 11.811 0.582 1.00 90.75 199 GLY A C 1
ATOM 1529 O O . GLY A 1 199 ? 8.512 11.847 -0.560 1.00 90.75 199 GLY A O 1
ATOM 1530 N N . VAL A 1 200 ? 8.833 12.077 1.641 1.00 93.06 200 VAL A N 1
ATOM 1531 C CA . VAL A 1 200 ? 10.262 12.408 1.521 1.00 93.06 200 VAL A CA 1
ATOM 1532 C C . VAL A 1 200 ? 11.038 11.236 0.927 1.00 93.06 200 VAL A C 1
ATOM 1534 O O . VAL A 1 200 ? 11.826 11.446 0.009 1.00 93.06 200 VAL A O 1
ATOM 1537 N N . ALA A 1 201 ? 10.790 10.004 1.383 1.00 94.31 201 ALA A N 1
ATOM 1538 C CA . ALA A 1 201 ? 11.401 8.815 0.792 1.00 94.31 201 ALA A CA 1
ATOM 1539 C C . ALA A 1 201 ? 11.019 8.658 -0.690 1.00 94.31 201 ALA A C 1
ATOM 1541 O O . ALA A 1 201 ? 11.860 8.291 -1.509 1.00 94.31 201 ALA A O 1
ATOM 1542 N N . ALA A 1 202 ? 9.780 8.998 -1.055 1.00 91.31 202 ALA A N 1
ATOM 1543 C CA . ALA A 1 202 ? 9.280 8.909 -2.421 1.00 91.31 202 ALA A CA 1
ATOM 1544 C C . ALA A 1 202 ? 10.020 9.891 -3.322 1.00 91.31 202 ALA A C 1
ATOM 1546 O O . ALA A 1 202 ? 10.631 9.477 -4.307 1.00 91.31 202 ALA A O 1
ATOM 1547 N N . LEU A 1 203 ? 10.051 11.163 -2.928 1.00 90.44 203 LEU A N 1
ATOM 1548 C CA . LEU A 1 203 ? 10.773 12.219 -3.632 1.00 90.44 203 LEU A CA 1
ATOM 1549 C C . LEU A 1 203 ? 12.271 11.910 -3.739 1.00 90.44 203 LEU A C 1
ATOM 1551 O O . LEU A 1 203 ? 12.854 12.072 -4.809 1.00 90.44 203 LEU A O 1
ATOM 1555 N N . ALA A 1 204 ? 12.884 11.421 -2.659 1.00 92.69 204 ALA A N 1
ATOM 1556 C CA . ALA A 1 204 ? 14.298 11.061 -2.640 1.00 92.69 204 ALA A CA 1
ATOM 1557 C C . ALA A 1 204 ? 14.609 9.877 -3.567 1.00 92.69 204 ALA A C 1
ATOM 1559 O O . ALA A 1 204 ? 15.607 9.913 -4.280 1.00 92.69 204 ALA A O 1
ATOM 1560 N N . SER A 1 205 ? 13.754 8.848 -3.587 1.00 92.38 205 SER A N 1
ATOM 1561 C CA . SER A 1 205 ? 13.955 7.670 -4.440 1.00 92.38 205 SER A CA 1
ATOM 1562 C C . SER A 1 205 ? 13.793 7.992 -5.928 1.00 92.38 205 SER A C 1
ATOM 1564 O O . SER A 1 205 ? 14.581 7.532 -6.748 1.00 92.38 205 SER A O 1
ATOM 1566 N N . MET A 1 206 ? 12.799 8.807 -6.286 1.00 90.56 206 MET A N 1
ATOM 1567 C CA . MET A 1 206 ? 12.493 9.125 -7.680 1.00 90.56 206 MET A CA 1
ATOM 1568 C C . MET A 1 206 ? 13.414 10.197 -8.261 1.00 90.56 206 MET A C 1
ATOM 1570 O O . MET A 1 206 ? 13.626 10.246 -9.473 1.00 90.56 206 MET A O 1
ATOM 1574 N N . GLY A 1 207 ? 13.923 11.092 -7.414 1.00 89.19 207 GLY A N 1
ATOM 1575 C CA . GLY A 1 207 ? 14.632 12.285 -7.852 1.00 89.19 207 GLY A CA 1
ATOM 1576 C C . GLY A 1 207 ? 13.770 13.226 -8.715 1.00 89.19 207 GLY A C 1
ATOM 1577 O O . GLY A 1 207 ? 12.584 12.979 -8.954 1.00 89.19 207 GLY A O 1
ATOM 1578 N N . PRO A 1 208 ? 14.352 14.333 -9.210 1.00 85.62 208 PRO A N 1
ATOM 1579 C CA . PRO A 1 208 ? 13.611 15.334 -9.982 1.00 85.62 208 PRO A CA 1
ATOM 1580 C C . PRO A 1 208 ? 12.995 14.790 -11.279 1.00 85.62 208 PRO A C 1
ATOM 1582 O O . PRO A 1 208 ? 11.886 15.177 -11.644 1.00 85.62 208 PRO A O 1
ATOM 1585 N N . SER A 1 209 ? 13.690 13.877 -11.963 1.00 84.56 209 SER A N 1
ATOM 1586 C CA . SER A 1 209 ? 13.232 13.281 -13.223 1.00 84.56 209 SER A CA 1
ATOM 1587 C C . SER A 1 209 ? 12.014 12.378 -13.027 1.00 84.56 209 SER A C 1
ATOM 1589 O O . SER A 1 209 ? 11.032 12.533 -13.749 1.00 84.56 209 SER A O 1
ATOM 1591 N N . GLY A 1 210 ? 12.032 11.497 -12.021 1.00 81.94 210 GLY A N 1
ATOM 1592 C CA . GLY A 1 210 ? 10.895 10.624 -11.721 1.00 81.94 210 GLY A CA 1
ATOM 1593 C C . GLY A 1 210 ? 9.673 11.397 -11.219 1.00 81.94 210 GLY A C 1
ATOM 1594 O O . GLY A 1 210 ? 8.545 11.070 -11.582 1.00 81.94 210 GLY A O 1
ATOM 1595 N N . VAL A 1 211 ? 9.885 12.479 -10.458 1.00 84.00 211 VAL A N 1
ATOM 1596 C CA . VAL A 1 211 ? 8.800 13.387 -10.047 1.00 84.00 211 VAL A CA 1
ATOM 1597 C C . VAL A 1 211 ? 8.180 14.094 -11.253 1.00 84.00 211 VAL A C 1
ATOM 1599 O O . VAL A 1 211 ? 6.956 14.175 -11.332 1.00 84.00 211 VAL A O 1
ATOM 1602 N N . SER A 1 212 ? 8.991 14.570 -12.206 1.00 83.06 212 SER A N 1
ATOM 1603 C CA . SER A 1 212 ? 8.469 15.161 -13.446 1.00 83.06 212 SER A CA 1
ATOM 1604 C C . SER A 1 212 ? 7.642 14.148 -14.233 1.00 83.06 212 SER A C 1
ATOM 1606 O O . SER A 1 212 ? 6.505 14.448 -14.579 1.00 83.06 212 SER A O 1
ATOM 1608 N N . ALA A 1 213 ? 8.160 12.931 -14.426 1.00 80.56 213 ALA A N 1
ATOM 1609 C CA . ALA A 1 213 ? 7.451 11.863 -15.129 1.00 80.56 213 ALA A CA 1
ATOM 1610 C C . ALA A 1 213 ? 6.109 11.517 -14.460 1.00 80.56 213 ALA A C 1
ATOM 1612 O O . ALA A 1 213 ? 5.095 11.363 -15.138 1.00 80.56 213 ALA A O 1
ATOM 1613 N N . TYR A 1 214 ? 6.074 11.471 -13.125 1.00 79.94 214 TYR A N 1
ATOM 1614 C CA . TYR A 1 214 ? 4.838 11.263 -12.371 1.00 79.94 214 TYR A CA 1
ATOM 1615 C C . TYR A 1 214 ? 3.834 12.410 -12.560 1.00 79.94 214 TYR A C 1
ATOM 1617 O O . TYR A 1 214 ? 2.646 12.175 -12.777 1.00 79.94 214 TYR A O 1
ATOM 1625 N N . ILE A 1 215 ? 4.295 13.664 -12.516 1.00 79.38 215 ILE A N 1
ATOM 1626 C CA . ILE A 1 215 ? 3.446 14.839 -12.757 1.00 79.38 215 ILE A CA 1
ATOM 1627 C C . ILE A 1 215 ? 2.900 14.833 -14.189 1.00 79.38 215 ILE A C 1
ATOM 1629 O O . ILE A 1 215 ? 1.720 15.126 -14.390 1.00 79.38 215 ILE A O 1
ATOM 1633 N N . ASP A 1 216 ? 3.725 14.487 -15.173 1.00 79.56 216 ASP A N 1
ATOM 1634 C CA . ASP A 1 216 ? 3.319 14.399 -16.574 1.00 79.56 216 ASP A CA 1
ATOM 1635 C C . ASP A 1 216 ? 2.288 13.285 -16.775 1.00 79.56 216 ASP A C 1
ATOM 1637 O O . ASP A 1 216 ? 1.276 13.495 -17.442 1.00 79.56 216 ASP A O 1
ATOM 1641 N N . GLN A 1 217 ? 2.452 12.148 -16.094 1.00 74.19 217 GLN A N 1
ATOM 1642 C CA . GLN A 1 217 ? 1.457 11.078 -16.069 1.00 74.19 217 GLN A CA 1
ATOM 1643 C C . GLN A 1 217 ? 0.136 11.521 -15.416 1.00 74.19 217 GLN A C 1
ATOM 1645 O O . GLN A 1 217 ? -0.940 11.201 -15.920 1.00 74.19 217 GLN A O 1
ATOM 1650 N N . LEU A 1 218 ? 0.189 12.305 -14.332 1.00 70.12 218 LEU A N 1
ATOM 1651 C CA . LEU A 1 218 ? -1.002 12.875 -13.689 1.00 70.12 218 LEU A CA 1
ATOM 1652 C C . LEU A 1 218 ? -1.708 13.927 -14.554 1.00 70.12 218 LEU A C 1
ATOM 1654 O O . LEU A 1 218 ? -2.913 14.128 -14.385 1.00 70.12 218 LEU A O 1
ATOM 1658 N N . ARG A 1 219 ? -0.979 14.613 -15.441 1.00 69.94 219 ARG A N 1
ATOM 1659 C CA . ARG A 1 219 ? -1.507 15.617 -16.382 1.00 69.94 219 ARG A CA 1
ATOM 1660 C C . ARG A 1 219 ? -1.943 15.018 -17.717 1.00 69.94 219 ARG A C 1
ATOM 1662 O O . ARG A 1 219 ? -2.709 15.656 -18.435 1.00 69.94 219 ARG A O 1
ATOM 1669 N N . GLY A 1 220 ? -1.459 13.824 -18.045 1.00 63.34 220 GLY A N 1
ATOM 1670 C CA . GLY A 1 220 ? -1.820 13.092 -19.247 1.00 63.34 220 GLY A CA 1
ATOM 1671 C C . GLY A 1 220 ? -3.294 12.687 -19.277 1.00 63.34 220 GLY A C 1
ATOM 1672 O O . GLY A 1 220 ? -3.981 12.590 -18.253 1.00 63.34 220 GLY A O 1
ATOM 1673 N N . THR A 1 221 ? -3.787 12.431 -20.487 1.00 55.22 221 THR A N 1
ATOM 1674 C CA . THR A 1 221 ? -5.094 11.813 -20.711 1.00 55.22 221 THR A CA 1
ATOM 1675 C C . THR A 1 221 ? -5.107 10.427 -20.081 1.00 55.22 221 THR A C 1
ATOM 1677 O O . THR A 1 221 ? -4.297 9.570 -20.435 1.00 55.22 221 THR A O 1
ATOM 1680 N N . LEU A 1 222 ? -6.024 10.212 -19.137 1.00 54.81 222 LEU A N 1
ATOM 1681 C CA . LEU A 1 222 ? -6.274 8.887 -18.581 1.00 54.81 222 LEU A CA 1
ATOM 1682 C C . LEU A 1 222 ? -6.643 7.910 -19.715 1.00 54.81 222 LEU A C 1
ATOM 1684 O O . LEU A 1 222 ? -7.284 8.343 -20.677 1.00 54.81 222 LEU A O 1
ATOM 1688 N N . PRO A 1 223 ? -6.288 6.616 -19.607 1.00 48.94 223 PRO A N 1
ATOM 1689 C CA . PRO A 1 223 ? -6.732 5.594 -20.555 1.00 48.94 223 PRO A CA 1
ATOM 1690 C C . PRO A 1 223 ? -8.252 5.646 -20.777 1.00 48.94 223 PRO A C 1
ATOM 1692 O O . PRO A 1 223 ? -9.000 5.980 -19.851 1.00 48.94 223 PRO A O 1
ATOM 1695 N N . GLU A 1 224 ? -8.724 5.300 -21.980 1.00 40.38 224 GLU A N 1
ATOM 1696 C CA . GLU A 1 224 ? -10.162 5.234 -22.275 1.00 40.38 224 GLU A CA 1
ATOM 1697 C C . GLU A 1 224 ? -10.896 4.388 -21.218 1.00 40.38 224 GLU A C 1
ATOM 1699 O O . GLU A 1 224 ? -10.517 3.256 -20.926 1.00 40.38 224 GLU A O 1
ATOM 1704 N N . GLY A 1 225 ? -11.923 4.971 -20.589 1.00 42.97 225 GLY A N 1
ATOM 1705 C CA . GLY A 1 225 ? -12.691 4.349 -19.504 1.00 42.97 225 GLY A CA 1
ATOM 1706 C C . GLY A 1 225 ? -12.230 4.702 -18.083 1.00 42.97 225 GLY A C 1
ATOM 1707 O O . GLY A 1 225 ? -13.058 4.705 -17.173 1.00 42.97 225 GLY A O 1
ATOM 1708 N N . ALA A 1 226 ? -10.971 5.102 -17.872 1.00 43.41 226 ALA A N 1
ATOM 1709 C CA . ALA A 1 226 ? -10.502 5.569 -16.562 1.00 43.41 226 ALA A CA 1
ATOM 1710 C C . ALA A 1 226 ? -11.029 6.974 -16.220 1.00 43.41 226 ALA A C 1
ATOM 1712 O O . ALA A 1 226 ? -11.263 7.271 -15.050 1.00 43.41 226 ALA A O 1
ATOM 1713 N N . SER A 1 227 ? -11.315 7.806 -17.227 1.00 41.19 227 SER A N 1
ATOM 1714 C CA . SER A 1 227 ? -12.012 9.089 -17.052 1.00 41.19 227 SER A CA 1
ATOM 1715 C C . SER A 1 227 ? -13.402 8.928 -16.426 1.00 41.19 227 SER A C 1
ATOM 1717 O O . SER A 1 227 ? -13.798 9.774 -15.637 1.00 41.19 227 SER A O 1
ATOM 1719 N N . ASN A 1 228 ? -14.110 7.824 -16.691 1.00 41.81 228 ASN A N 1
ATOM 1720 C CA . ASN A 1 228 ? -15.435 7.540 -16.120 1.00 41.81 228 ASN A CA 1
ATOM 1721 C C . ASN A 1 228 ? -15.386 7.083 -14.650 1.00 41.81 228 ASN A C 1
ATOM 1723 O O . ASN A 1 228 ? -16.413 7.082 -13.975 1.00 41.81 228 ASN A O 1
ATOM 1727 N N . LEU A 1 229 ? -14.210 6.682 -14.157 1.00 40.56 229 LEU A N 1
ATOM 1728 C CA . LEU A 1 229 ? -13.988 6.200 -12.788 1.00 40.56 229 LEU A CA 1
ATOM 1729 C C . LEU A 1 229 ? -13.295 7.240 -11.896 1.00 40.56 229 LEU A C 1
ATOM 1731 O O . LEU A 1 229 ? -13.134 7.019 -10.695 1.00 40.56 229 LEU A O 1
ATOM 1735 N N . THR A 1 230 ? -12.884 8.377 -12.459 1.00 45.47 230 THR A N 1
ATOM 1736 C CA . THR A 1 230 ? -12.374 9.515 -11.696 1.00 45.47 230 THR A CA 1
ATOM 1737 C C . THR A 1 230 ? -13.489 10.495 -11.347 1.00 45.47 230 THR A C 1
ATOM 1739 O O . THR A 1 230 ? -14.564 10.514 -11.947 1.00 45.47 230 THR A O 1
ATOM 1742 N N . VAL A 1 231 ? -13.217 11.358 -10.363 1.00 44.31 231 VAL A N 1
ATOM 1743 C CA . VAL A 1 231 ? -14.092 12.485 -9.989 1.00 44.31 231 VAL A CA 1
ATOM 1744 C C . VAL A 1 231 ? -14.444 13.341 -11.223 1.00 44.31 231 VAL A C 1
ATOM 1746 O O . VAL A 1 231 ? -15.530 13.901 -11.294 1.00 44.31 231 VAL A O 1
ATOM 1749 N N . GLU A 1 232 ? -13.571 13.375 -12.235 1.00 42.38 232 GLU A N 1
ATOM 1750 C CA . GLU A 1 232 ? -13.789 14.054 -13.519 1.00 42.38 232 GLU A CA 1
ATOM 1751 C C . GLU A 1 232 ? -14.979 13.498 -14.303 1.00 42.38 232 GLU A C 1
ATOM 1753 O O . GLU A 1 232 ? -15.843 14.276 -14.698 1.00 42.38 232 GLU A O 1
ATOM 1758 N N . GLY A 1 233 ? -15.071 12.180 -14.504 1.00 41.28 233 GLY A N 1
ATOM 1759 C CA . GLY A 1 233 ? -16.212 11.569 -15.195 1.00 41.28 233 GLY A CA 1
ATOM 1760 C C . GLY A 1 233 ? -17.456 11.459 -14.324 1.00 41.28 233 GLY A C 1
ATOM 1761 O O . GLY A 1 233 ? -18.565 11.555 -14.840 1.00 41.28 233 GLY A O 1
ATOM 1762 N N . ALA A 1 234 ? -17.291 11.332 -13.003 1.00 42.66 234 ALA A N 1
ATOM 1763 C CA . ALA A 1 234 ? -18.417 11.296 -12.071 1.00 42.66 234 ALA A CA 1
ATOM 1764 C C . ALA A 1 234 ? -19.127 12.658 -11.927 1.00 42.66 234 ALA A C 1
ATOM 1766 O O . ALA A 1 234 ? -20.335 12.689 -11.700 1.00 42.66 234 ALA A O 1
ATOM 1767 N N . PHE A 1 235 ? -18.400 13.776 -12.067 1.00 46.19 235 PHE A N 1
ATOM 1768 C CA . PHE A 1 235 ? -18.938 15.136 -11.897 1.00 46.19 235 PHE A CA 1
ATOM 1769 C C . PHE A 1 235 ? -18.862 16.016 -13.158 1.00 46.19 235 PHE A C 1
ATOM 1771 O O . PHE A 1 235 ? -19.256 17.179 -13.106 1.00 46.19 235 PHE A O 1
ATOM 1778 N N . GLY A 1 236 ? -18.367 15.497 -14.286 1.00 42.97 236 GLY A N 1
ATOM 1779 C CA . GLY A 1 236 ? -18.236 16.247 -15.543 1.00 42.97 236 GLY A CA 1
ATOM 1780 C C . GLY A 1 236 ? -17.228 17.401 -15.486 1.00 42.97 236 GLY A C 1
ATOM 1781 O O . GLY A 1 236 ? -17.318 18.343 -16.270 1.00 42.97 236 GLY A O 1
ATOM 1782 N N . VAL A 1 237 ? -16.286 17.368 -14.539 1.00 49.00 237 VAL A N 1
ATOM 1783 C CA . VAL A 1 237 ? -15.317 18.449 -14.326 1.00 49.00 237 VAL A CA 1
ATOM 1784 C C . VAL A 1 237 ? -14.074 18.166 -15.162 1.00 49.00 237 VAL A C 1
ATOM 1786 O O . VAL A 1 237 ? -13.242 17.353 -14.781 1.00 49.00 237 VAL A O 1
ATOM 1789 N N . THR A 1 238 ? -13.929 18.838 -16.302 1.00 46.31 238 THR A N 1
ATOM 1790 C CA . THR A 1 238 ? -12.735 18.740 -17.160 1.00 46.31 238 THR A CA 1
ATOM 1791 C C . THR A 1 238 ? -11.786 19.925 -16.954 1.00 46.31 238 THR A C 1
ATOM 1793 O O . THR A 1 238 ? -12.231 21.054 -16.748 1.00 46.31 238 THR A O 1
ATOM 1796 N N . GLY A 1 239 ? -10.473 19.700 -17.078 1.00 61.12 239 GLY A N 1
ATOM 1797 C CA . GLY A 1 239 ? -9.460 20.765 -17.146 1.00 61.12 239 GLY A CA 1
ATOM 1798 C C . GLY A 1 239 ? -8.780 21.110 -15.813 1.00 61.12 239 GLY A C 1
ATOM 1799 O O . GLY A 1 239 ? -8.563 20.249 -14.965 1.00 61.12 239 GLY A O 1
ATOM 1800 N N . VAL A 1 240 ? -8.418 22.388 -15.631 1.00 49.53 240 VAL A N 1
ATOM 1801 C CA . VAL A 1 240 ? -7.535 22.895 -14.551 1.00 49.53 240 VAL A CA 1
ATOM 1802 C C . VAL A 1 240 ? -8.014 22.528 -13.141 1.00 49.53 240 VAL A C 1
ATOM 1804 O O . VAL A 1 240 ? -7.198 22.248 -12.265 1.00 49.53 240 VAL A O 1
ATOM 1807 N N . VAL A 1 241 ? -9.330 22.481 -12.921 1.00 48.59 241 VAL A N 1
ATOM 1808 C CA . VAL A 1 241 ? -9.939 22.127 -11.625 1.00 48.59 241 VAL A CA 1
ATOM 1809 C C . VAL A 1 241 ? -9.660 20.672 -11.256 1.00 48.59 241 VAL A C 1
ATOM 1811 O O . VAL A 1 241 ? -9.433 20.350 -10.092 1.00 48.59 241 VAL A O 1
ATOM 1814 N N . ALA A 1 242 ? -9.623 19.792 -12.247 1.00 45.78 242 ALA A N 1
ATOM 1815 C CA . ALA A 1 242 ? -9.367 18.390 -12.017 1.00 45.78 242 ALA A CA 1
ATOM 1816 C C . ALA A 1 242 ? -7.880 18.088 -11.822 1.00 45.78 242 ALA A C 1
ATOM 1818 O O . ALA A 1 242 ? -7.516 17.315 -10.937 1.00 45.78 242 ALA A O 1
ATOM 1819 N N . THR A 1 243 ? -7.008 18.800 -12.540 1.00 51.41 243 THR A N 1
ATOM 1820 C CA . THR A 1 243 ? -5.568 18.814 -12.255 1.00 51.41 243 THR A CA 1
ATOM 1821 C C . THR A 1 243 ? -5.295 19.335 -10.843 1.00 51.41 243 THR A C 1
ATOM 1823 O O . THR A 1 243 ? -4.494 18.747 -10.124 1.00 51.41 243 THR A O 1
ATOM 1826 N N . ALA A 1 244 ? -5.998 20.385 -10.403 1.00 52.31 244 ALA A N 1
ATOM 1827 C CA . ALA A 1 244 ? -5.901 20.887 -9.036 1.00 52.31 244 ALA A CA 1
ATOM 1828 C C . ALA A 1 244 ? -6.379 19.843 -8.016 1.00 52.31 244 ALA A C 1
ATOM 1830 O O . ALA A 1 244 ? -5.690 19.615 -7.031 1.00 52.31 244 ALA A O 1
ATOM 1831 N N . LEU A 1 245 ? -7.488 19.140 -8.272 1.00 51.25 245 LEU A N 1
ATOM 1832 C CA . LEU A 1 245 ? -7.951 18.038 -7.421 1.00 51.25 245 LEU A CA 1
ATOM 1833 C C . LEU A 1 245 ? -6.953 16.877 -7.372 1.00 51.25 245 LEU A C 1
ATOM 1835 O O . LEU A 1 245 ? -6.700 16.366 -6.289 1.00 51.25 245 LEU A O 1
ATOM 1839 N N . ARG A 1 246 ? -6.339 16.485 -8.494 1.00 52.34 246 ARG A N 1
ATOM 1840 C CA . ARG A 1 246 ? -5.295 15.444 -8.518 1.00 52.34 246 ARG A CA 1
ATOM 1841 C C . ARG A 1 246 ? -4.066 15.869 -7.724 1.00 52.34 246 ARG A C 1
ATOM 1843 O O . ARG A 1 246 ? -3.584 15.093 -6.913 1.00 52.34 246 ARG A O 1
ATOM 1850 N N . VAL A 1 247 ? -3.597 17.103 -7.907 1.00 53.66 247 VAL A N 1
ATOM 1851 C CA . VAL A 1 247 ? -2.455 17.657 -7.160 1.00 53.66 247 VAL A CA 1
ATOM 1852 C C . VAL A 1 247 ? -2.779 17.795 -5.674 1.00 53.66 247 VAL A C 1
ATOM 1854 O O . VAL A 1 247 ? -1.922 17.528 -4.845 1.00 53.66 247 VAL A O 1
ATOM 1857 N N . VAL A 1 248 ? -4.012 18.155 -5.320 1.00 52.28 248 VAL A N 1
ATOM 1858 C CA . VAL A 1 248 ? -4.471 18.223 -3.927 1.00 52.28 248 VAL A CA 1
ATOM 1859 C C . VAL A 1 248 ? -4.578 16.825 -3.324 1.00 52.28 248 VAL A C 1
ATOM 1861 O O . VAL A 1 248 ? -4.101 16.625 -2.218 1.00 52.28 248 VAL A O 1
ATOM 1864 N N . ILE A 1 249 ? -5.127 15.841 -4.039 1.00 50.78 249 ILE A N 1
ATOM 1865 C CA . ILE A 1 249 ? -5.183 14.446 -3.578 1.00 50.78 249 ILE A CA 1
ATOM 1866 C C . ILE A 1 249 ? -3.764 13.918 -3.356 1.00 50.78 249 ILE A C 1
ATOM 1868 O O . ILE A 1 249 ? -3.484 13.416 -2.279 1.00 50.78 249 ILE A O 1
ATOM 1872 N N . VAL A 1 250 ? -2.866 14.116 -4.322 1.00 49.03 250 VAL A N 1
ATOM 1873 C CA . VAL A 1 250 ? -1.457 13.686 -4.270 1.00 49.03 250 VAL A CA 1
ATOM 1874 C C . VAL A 1 250 ? -0.618 14.492 -3.272 1.00 49.03 250 VAL A C 1
ATOM 1876 O O . VAL A 1 250 ? 0.378 13.993 -2.778 1.00 49.03 250 VAL A O 1
ATOM 1879 N N . GLY A 1 251 ? -0.979 15.740 -2.979 1.00 38.03 251 GLY A N 1
ATOM 1880 C CA . GLY A 1 251 ? -0.286 16.579 -1.998 1.00 38.03 251 GLY A CA 1
ATOM 1881 C C . GLY A 1 251 ? -0.795 16.399 -0.566 1.00 38.03 251 GLY A C 1
ATOM 1882 O O . GLY A 1 251 ? -0.101 16.772 0.377 1.00 38.03 251 GLY A O 1
ATOM 1883 N N . ILE A 1 252 ? -2.005 15.856 -0.397 1.00 40.78 252 ILE A N 1
ATOM 1884 C CA . ILE A 1 252 ? -2.626 15.555 0.903 1.00 40.78 252 ILE A CA 1
ATOM 1885 C C . ILE A 1 252 ? -2.36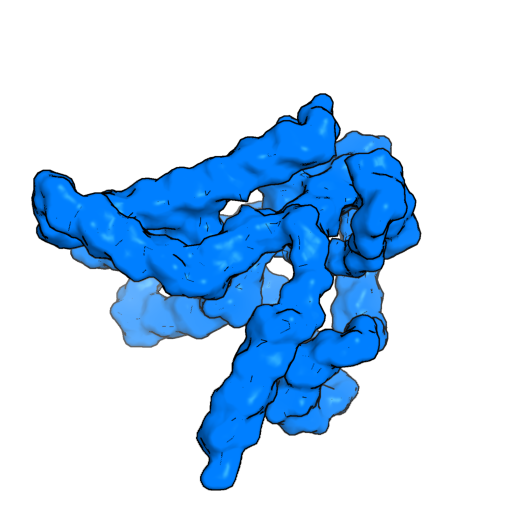7 14.103 1.331 1.00 40.78 252 ILE A C 1
ATOM 1887 O O . ILE A 1 252 ? -2.464 13.802 2.523 1.00 40.78 252 ILE A O 1
ATOM 1891 N N . THR A 1 253 ? -2.023 13.215 0.395 1.00 37.66 253 THR A N 1
ATOM 1892 C CA . THR A 1 253 ? -1.565 11.848 0.682 1.00 37.66 253 THR A CA 1
ATOM 1893 C C . THR A 1 253 ? -0.080 11.687 0.436 1.00 37.66 253 THR A C 1
ATOM 1895 O O . THR A 1 253 ? 0.626 11.263 1.368 1.00 37.66 253 THR A O 1
#

Radius of gyration: 19.13 Å; chains: 1; bounding box: 53×43×46 Å

Foldseek 3Di:
DVVVVVVVVVVCCVVPDPDAFQQVVLLLLLLLLCCVPVFNQCSQVLVSSQVSSCVLPVPHHRDGNQWASVSNVVLNVVNVDRNVVSLVVLLVCLLCLLLVLQLVLDPDDDCVSNVRSCVVCPDPVNVVCSRNSHLVSLQNSLCSNLVSCVVVVVLLSSLVSNLSCSRPLVPPVCVLVVCVVVVSVSNNVNVVVSVVVSVVVRCVRNDPSSVVSSLVVLVDDDPVPVCCVDPCVVVVDDDDVVSVVSCCSVVSD